Protein AF-A0ABC8KXN8-F1 (afdb_monomer)

InterPro domains:
  IPR015915 Kelch-type beta-propeller [SSF117281] (1-160)
  IPR050354 Arabidopsis F-box/kelch-repeat [PTHR24414] (1-164)
  IPR057499 FKB95-like, N-terminal Kelch domain [PF25210] (1-164)

Sequence (176 aa):
MEVFDTKTKTWAFLPSPGQEIGDSFEHYENVAVEGSIYVQSERKRKTYKLHKGKWRAADLALTMGCATMLPPLCRVIENVVYRYDSGDVTWYDFIDRLWRKVQGLEGKLPHSRNTDNYRLEDYGGKMVFLWEEHGHTKNVQNKTLVWCAEISLERRQRLEICGTSYCLLTSYCLFF

Nearest PDB structures (foldseek):
  3ott-assembly2_A  TM=4.096E-01  e=3.762E-01  Bacteroides thetaiotaomicron
  3jun-assembly1_A  TM=3.686E-01  e=1.713E+00  Burkholderia lata
  3ff0-assembly1_B  TM=3.479E-01  e=1.543E+00  Pseudomonas aeruginosa
  3dzl-assembly1_B  TM=3.740E-01  e=4.165E+00  Burkholderia lata

Structure (mmCIF, N/CA/C/O backbone):
data_AF-A0ABC8KXN8-F1
#
_entry.id   AF-A0ABC8KXN8-F1
#
loop_
_atom_site.group_PDB
_atom_site.id
_atom_site.type_symbol
_atom_site.label_atom_id
_atom_site.label_alt_id
_atom_site.label_comp_id
_atom_site.label_asym_id
_atom_site.label_entity_id
_atom_site.label_seq_id
_atom_site.pdbx_PDB_ins_code
_atom_site.Cartn_x
_atom_site.Cartn_y
_atom_site.Cartn_z
_atom_site.occupancy
_atom_site.B_iso_or_equiv
_atom_site.auth_seq_id
_atom_site.auth_comp_id
_atom_site.auth_asym_id
_atom_site.auth_atom_id
_atom_site.pdbx_PDB_model_num
ATOM 1 N N . MET A 1 1 ? 12.243 -16.103 -12.827 1.00 74.06 1 MET A N 1
ATOM 2 C CA . MET A 1 1 ? 10.871 -15.776 -12.397 1.00 74.06 1 MET A CA 1
ATOM 3 C C . MET A 1 1 ? 9.944 -16.634 -13.220 1.00 74.06 1 MET A C 1
ATOM 5 O O . MET A 1 1 ? 10.137 -16.719 -14.427 1.00 74.06 1 MET A O 1
ATOM 9 N N . GLU A 1 2 ? 8.989 -17.282 -12.578 1.00 82.06 2 GLU A N 1
ATOM 10 C CA . GLU A 1 2 ? 8.036 -18.164 -13.241 1.00 82.06 2 GLU A CA 1
ATOM 11 C C . GLU A 1 2 ? 6.644 -17.559 -13.086 1.00 82.06 2 GLU A C 1
ATOM 13 O O . GLU A 1 2 ? 6.332 -16.966 -12.052 1.00 82.06 2 GLU A O 1
ATOM 18 N N . VAL A 1 3 ? 5.831 -17.653 -14.132 1.00 82.56 3 VAL A N 1
ATOM 19 C CA . VAL A 1 3 ? 4.438 -17.207 -14.113 1.00 82.56 3 VAL A CA 1
ATOM 20 C C . VAL A 1 3 ? 3.558 -18.384 -14.466 1.00 82.56 3 VAL A C 1
ATOM 22 O O . VAL A 1 3 ? 3.779 -19.051 -15.476 1.00 82.56 3 VAL A O 1
ATOM 25 N N . PHE A 1 4 ? 2.559 -18.618 -13.625 1.00 86.25 4 PHE A N 1
ATOM 26 C CA . PHE A 1 4 ? 1.530 -19.611 -13.862 1.00 86.25 4 PHE A CA 1
ATOM 27 C C . PHE A 1 4 ? 0.325 -18.949 -14.531 1.00 86.25 4 PHE A C 1
ATOM 29 O O . PHE A 1 4 ? -0.305 -18.062 -13.952 1.00 86.25 4 PHE A O 1
ATOM 36 N N . ASP A 1 5 ? 0.004 -19.369 -15.752 1.00 87.00 5 ASP A N 1
ATOM 37 C CA . ASP A 1 5 ? -1.221 -18.954 -16.433 1.00 87.00 5 ASP A CA 1
ATOM 38 C 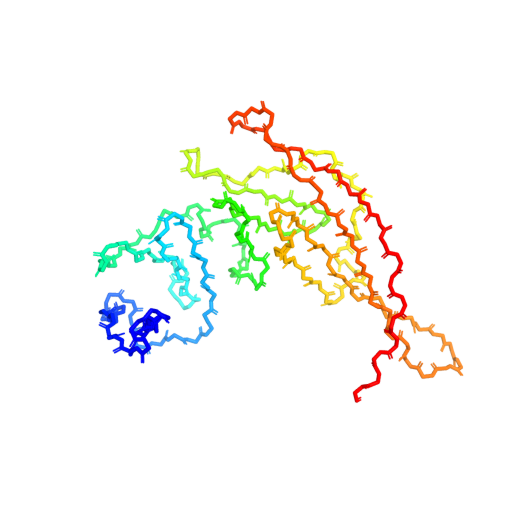C . ASP A 1 5 ? -2.379 -19.847 -15.968 1.00 87.00 5 ASP A C 1
ATOM 40 O O . ASP A 1 5 ? -2.383 -21.060 -16.186 1.00 87.00 5 ASP A O 1
ATOM 44 N N . THR A 1 6 ? -3.377 -19.252 -15.313 1.00 90.94 6 THR A N 1
ATOM 45 C CA . THR A 1 6 ? -4.522 -19.984 -14.756 1.00 90.94 6 THR A CA 1
ATOM 46 C C . THR A 1 6 ? -5.502 -20.486 -15.817 1.00 90.94 6 THR A C 1
ATOM 48 O O . THR A 1 6 ? -6.233 -21.443 -15.553 1.00 90.94 6 THR A O 1
ATOM 51 N N . LYS A 1 7 ? -5.522 -19.885 -17.015 1.00 92.62 7 LYS A N 1
ATOM 52 C CA . LYS A 1 7 ? -6.378 -20.302 -18.135 1.00 92.62 7 LYS A CA 1
ATOM 53 C C . LYS A 1 7 ? -5.787 -21.513 -18.839 1.00 92.62 7 LYS A C 1
ATOM 55 O O . LYS A 1 7 ? -6.502 -22.482 -19.082 1.00 92.62 7 LYS A O 1
ATOM 60 N N . THR A 1 8 ? -4.497 -21.463 -19.163 1.00 94.25 8 THR A N 1
ATOM 61 C CA . THR A 1 8 ? -3.813 -22.553 -19.877 1.00 94.25 8 THR A CA 1
ATOM 62 C C . THR A 1 8 ? -3.258 -23.621 -18.937 1.00 94.25 8 THR A C 1
ATOM 64 O O . THR A 1 8 ? -2.943 -24.716 -19.393 1.00 94.25 8 THR A O 1
ATOM 67 N N . LYS A 1 9 ? -3.172 -23.334 -17.629 1.00 94.00 9 LYS A N 1
ATOM 68 C CA . LYS A 1 9 ? -2.561 -24.188 -16.594 1.00 94.00 9 LYS A CA 1
ATOM 69 C C . LYS A 1 9 ? -1.103 -24.537 -16.903 1.00 94.00 9 LYS A C 1
ATOM 71 O O . LYS A 1 9 ? -0.653 -25.651 -16.637 1.00 94.00 9 LYS A O 1
ATOM 76 N N . THR A 1 10 ? -0.362 -23.588 -17.470 1.00 93.00 10 THR A N 1
ATOM 77 C CA . THR A 1 10 ? 1.044 -23.767 -17.852 1.00 93.00 10 THR A CA 1
ATOM 78 C C . THR A 1 10 ? 1.950 -22.777 -17.141 1.00 93.00 10 THR A C 1
ATOM 80 O O . THR A 1 10 ? 1.552 -21.650 -16.846 1.00 93.00 10 THR A O 1
ATOM 83 N N . TRP A 1 11 ? 3.197 -23.187 -16.933 1.00 92.19 11 TRP A N 1
ATOM 84 C CA . TRP A 1 11 ? 4.263 -22.317 -16.456 1.00 92.19 11 TRP A CA 1
ATOM 85 C C . TRP A 1 11 ? 5.008 -21.687 -17.631 1.00 92.19 11 TRP A C 1
ATOM 87 O O . TRP A 1 11 ? 5.340 -22.366 -18.601 1.00 92.19 11 TRP A O 1
ATOM 97 N N . ALA A 1 12 ? 5.285 -20.392 -17.529 1.00 86.56 12 ALA A N 1
ATOM 98 C CA . ALA A 1 12 ? 6.142 -19.663 -18.450 1.00 86.56 12 ALA A CA 1
ATOM 99 C C . ALA A 1 12 ? 7.309 -19.028 -17.691 1.00 86.56 12 ALA A C 1
ATOM 101 O O . ALA A 1 12 ? 7.148 -18.493 -16.591 1.00 86.56 12 ALA A O 1
ATOM 102 N N . PHE A 1 13 ? 8.486 -19.052 -18.309 1.00 81.94 13 PHE A N 1
ATOM 103 C CA . PHE A 1 13 ? 9.672 -18.403 -17.770 1.00 81.94 13 PHE A CA 1
ATOM 104 C C . PHE A 1 13 ? 9.689 -16.939 -18.199 1.00 81.94 13 PHE A C 1
ATOM 106 O O . PHE A 1 13 ? 9.706 -16.627 -19.390 1.00 81.94 13 PHE A O 1
ATOM 113 N N . LEU A 1 14 ? 9.702 -16.034 -17.224 1.00 74.44 14 LEU A N 1
ATOM 114 C CA . LEU A 1 14 ? 9.988 -14.627 -17.466 1.00 74.44 14 LEU A CA 1
ATOM 115 C C . LEU A 1 14 ? 11.487 -14.366 -17.317 1.00 74.44 14 LEU A C 1
ATOM 117 O O . LEU A 1 14 ? 12.134 -15.016 -16.482 1.00 74.44 14 LEU A O 1
ATOM 121 N N . PRO A 1 15 ? 12.034 -13.400 -18.086 1.00 72.31 15 PRO A N 1
ATOM 122 C CA . PRO A 1 15 ? 13.437 -13.037 -17.989 1.00 72.31 15 PRO A CA 1
ATOM 123 C C . PRO A 1 15 ? 13.775 -12.761 -16.532 1.00 72.31 15 PRO A C 1
ATOM 125 O O . PRO A 1 15 ? 13.087 -11.997 -15.842 1.00 72.31 15 PRO A O 1
ATOM 128 N N . SER A 1 16 ? 14.807 -13.447 -16.047 1.00 67.69 16 SER A N 1
ATOM 129 C CA . SER A 1 16 ? 15.296 -13.191 -14.709 1.00 67.69 16 SER A CA 1
ATOM 130 C C . SER A 1 16 ? 15.815 -11.749 -14.646 1.00 67.69 16 SER A C 1
ATOM 132 O O . SER A 1 16 ? 16.268 -11.203 -15.653 1.00 67.69 16 SER A O 1
ATOM 134 N N . PRO A 1 17 ? 15.770 -11.131 -13.463 1.00 63.28 17 PRO A N 1
ATOM 135 C CA . PRO A 1 17 ? 16.484 -9.892 -13.169 1.00 63.28 17 PRO A CA 1
ATOM 136 C C . PRO A 1 17 ? 17.947 -9.810 -13.666 1.00 63.28 17 PRO A C 1
ATOM 138 O O . PRO A 1 17 ? 18.479 -8.712 -13.812 1.00 63.28 17 PRO A O 1
ATOM 141 N N . GLY A 1 18 ? 18.605 -10.954 -13.905 1.00 63.91 18 GLY A N 1
ATOM 142 C CA . GLY A 1 18 ? 19.949 -11.059 -14.478 1.00 63.91 18 GLY A CA 1
ATOM 143 C C . GLY A 1 18 ? 21.068 -10.359 -13.684 1.00 63.91 18 GLY A C 1
ATOM 144 O O . GLY A 1 18 ? 20.908 -9.962 -12.527 1.00 63.91 18 GLY A O 1
ATOM 145 N N . GLN A 1 19 ? 22.217 -10.167 -14.349 1.00 56.22 19 GLN A N 1
ATOM 146 C CA . GLN A 1 19 ? 23.401 -9.444 -13.844 1.00 56.22 19 GLN A CA 1
ATOM 147 C C . GLN A 1 19 ? 23.113 -7.982 -13.439 1.00 56.22 19 GLN A C 1
ATOM 149 O O . GLN A 1 19 ? 23.823 -7.429 -12.596 1.00 56.22 19 GLN A O 1
ATOM 154 N N . GLU A 1 20 ? 22.064 -7.349 -13.985 1.00 54.88 20 GLU A N 1
ATOM 155 C CA . GLU A 1 20 ? 21.668 -5.973 -13.635 1.00 54.88 20 GLU A CA 1
ATOM 156 C C . GLU A 1 20 ? 21.335 -5.834 -12.137 1.00 54.88 20 GLU A C 1
ATOM 158 O O . GLU A 1 20 ? 21.572 -4.793 -11.505 1.00 54.88 20 GLU A O 1
ATOM 163 N N . ILE A 1 21 ? 20.833 -6.916 -11.536 1.00 56.31 21 ILE A N 1
ATOM 164 C CA . ILE A 1 21 ? 20.304 -6.955 -10.169 1.00 56.31 21 ILE A CA 1
ATOM 165 C C . ILE A 1 21 ? 21.199 -7.799 -9.243 1.00 56.31 21 ILE A C 1
ATOM 167 O O . ILE A 1 21 ? 21.323 -7.454 -8.070 1.00 56.31 21 ILE A O 1
ATOM 171 N N . GLY A 1 22 ? 22.056 -8.655 -9.807 1.00 53.34 22 GLY A N 1
ATOM 172 C CA . GLY A 1 22 ? 23.079 -9.413 -9.079 1.00 53.34 22 GLY A CA 1
ATOM 173 C C . GLY A 1 22 ? 22.510 -10.694 -8.468 1.00 53.34 22 GLY A C 1
ATOM 174 O O . GLY A 1 22 ? 21.325 -10.758 -8.163 1.00 53.34 22 GLY A O 1
ATOM 175 N N . ASP A 1 23 ? 23.361 -11.705 -8.304 1.00 52.12 23 ASP A N 1
ATOM 176 C CA . ASP A 1 23 ? 22.950 -13.091 -8.018 1.00 52.12 23 ASP A CA 1
ATOM 177 C C . ASP A 1 23 ? 22.354 -13.332 -6.619 1.00 52.12 23 ASP A C 1
ATOM 179 O O . ASP A 1 23 ? 21.849 -14.418 -6.347 1.00 52.12 23 ASP A O 1
ATOM 183 N N . SER A 1 24 ? 22.372 -12.343 -5.723 1.00 52.22 24 SER A N 1
ATOM 184 C CA . SER A 1 24 ? 21.861 -12.491 -4.357 1.00 52.22 24 SER A CA 1
ATOM 185 C C . SER A 1 24 ? 20.526 -11.767 -4.186 1.00 52.22 24 SER A C 1
ATOM 187 O O . SER A 1 24 ? 20.481 -10.546 -3.995 1.00 52.22 24 SER A O 1
ATOM 189 N N . PHE A 1 25 ? 19.444 -12.533 -4.215 1.00 54.66 25 PHE A N 1
ATOM 190 C CA . PHE A 1 25 ? 18.136 -12.092 -3.757 1.00 54.66 25 PHE A CA 1
ATOM 191 C C . PHE A 1 25 ? 17.823 -12.710 -2.402 1.00 54.66 25 PHE A C 1
ATOM 193 O O . PHE A 1 25 ? 17.040 -13.651 -2.277 1.00 54.66 25 PHE A O 1
ATOM 200 N N . GLU A 1 26 ? 18.488 -12.196 -1.385 1.00 51.16 26 GLU A N 1
ATOM 201 C CA . GLU A 1 26 ? 18.136 -12.481 -0.006 1.00 51.16 26 GLU A CA 1
ATOM 202 C C . GLU A 1 26 ? 17.033 -11.467 0.342 1.00 51.16 26 GLU A C 1
ATOM 204 O O . GLU A 1 26 ? 17.262 -10.265 0.240 1.00 51.16 26 GLU A O 1
ATOM 209 N N . HIS A 1 27 ? 15.825 -11.970 0.631 1.00 52.91 27 HIS A N 1
ATOM 210 C CA . HIS A 1 27 ? 14.601 -11.232 1.000 1.00 52.91 27 HIS A CA 1
ATOM 211 C C . HIS A 1 27 ? 13.865 -10.518 -0.157 1.00 52.91 27 HIS A C 1
ATOM 213 O O . HIS A 1 27 ? 14.247 -9.445 -0.621 1.00 52.91 27 HIS A O 1
ATOM 219 N N . TYR A 1 28 ? 12.764 -11.124 -0.627 1.00 59.91 28 TYR A N 1
ATOM 220 C CA . TYR A 1 28 ? 11.889 -10.538 -1.644 1.00 59.91 28 TYR A CA 1
ATOM 221 C C . TYR A 1 28 ? 10.593 -10.024 -1.043 1.00 59.91 28 TYR A C 1
ATOM 223 O O . TYR A 1 28 ? 9.802 -10.792 -0.498 1.00 59.91 28 TYR A O 1
ATOM 231 N N . GLU A 1 29 ? 10.316 -8.761 -1.326 1.00 64.62 29 GLU A N 1
ATOM 232 C CA . GLU A 1 29 ? 8.960 -8.246 -1.362 1.00 64.62 29 GLU A CA 1
ATOM 233 C C . GLU A 1 29 ? 8.658 -7.726 -2.749 1.00 64.62 29 GLU A C 1
ATOM 235 O O . GLU A 1 29 ? 9.479 -7.057 -3.392 1.00 64.62 29 GLU A O 1
ATOM 240 N N . ASN A 1 30 ? 7.467 -8.070 -3.219 1.00 73.19 30 ASN A N 1
ATOM 241 C CA . ASN A 1 30 ? 6.972 -7.633 -4.496 1.00 73.19 30 ASN A CA 1
ATOM 242 C C . ASN A 1 30 ? 5.585 -7.017 -4.365 1.00 73.19 30 ASN A C 1
ATOM 244 O O . ASN A 1 30 ? 4.749 -7.446 -3.577 1.00 73.19 30 ASN A O 1
ATOM 248 N N . VAL A 1 31 ? 5.336 -6.008 -5.190 1.00 79.19 31 VAL A N 1
ATOM 249 C CA . VAL A 1 31 ? 3.999 -5.441 -5.359 1.00 79.19 31 VAL A CA 1
ATOM 250 C C . VAL A 1 31 ? 3.661 -5.408 -6.838 1.00 79.19 31 VAL A C 1
ATOM 252 O O . VAL A 1 31 ? 4.493 -5.041 -7.672 1.00 79.19 31 VAL A O 1
ATOM 255 N N . ALA A 1 32 ? 2.445 -5.827 -7.173 1.00 83.81 32 ALA A N 1
ATOM 256 C CA . ALA A 1 32 ? 1.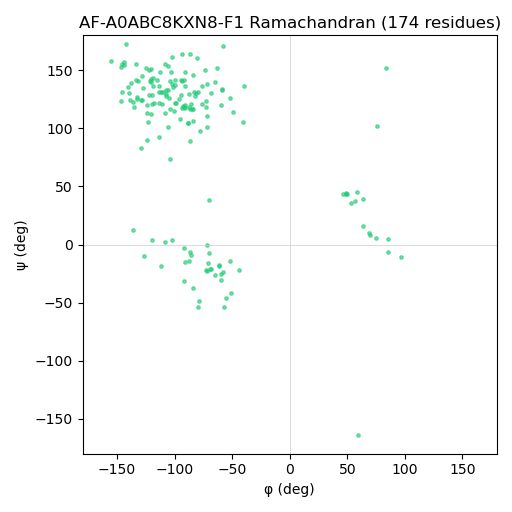930 -5.794 -8.532 1.00 83.81 32 ALA A CA 1
ATOM 257 C C . ALA A 1 32 ? 0.947 -4.630 -8.663 1.00 83.81 32 ALA A C 1
ATOM 259 O O . ALA A 1 32 ? -0.084 -4.620 -8.004 1.00 83.81 32 ALA A O 1
ATOM 260 N N . VAL A 1 33 ? 1.268 -3.649 -9.504 1.00 84.81 33 VAL A N 1
ATOM 261 C CA . VAL A 1 33 ? 0.456 -2.444 -9.723 1.00 84.81 33 VAL A CA 1
ATOM 262 C C . VAL A 1 33 ? 0.318 -2.217 -11.220 1.00 84.81 33 VAL A C 1
ATOM 264 O O . VAL A 1 33 ? 1.329 -2.157 -11.925 1.00 84.81 33 VAL A O 1
ATOM 267 N N . GLU A 1 34 ? -0.919 -2.118 -11.715 1.00 86.62 34 GLU A N 1
ATOM 268 C CA . GLU A 1 34 ? -1.222 -1.878 -13.135 1.00 86.62 34 GLU A CA 1
ATOM 269 C C . GLU A 1 34 ? -0.444 -2.817 -14.087 1.00 86.62 34 GLU A C 1
ATOM 271 O O . GLU A 1 34 ? 0.172 -2.399 -15.073 1.00 86.62 34 GLU A O 1
ATOM 276 N N . GLY A 1 35 ? -0.381 -4.110 -13.746 1.00 84.44 35 GLY A N 1
ATOM 277 C CA . GLY A 1 35 ? 0.331 -5.125 -14.536 1.00 84.44 35 GLY A CA 1
ATOM 278 C C . GLY A 1 35 ? 1.860 -4.987 -14.545 1.00 84.44 35 GLY A C 1
ATOM 279 O O . GLY A 1 35 ? 2.541 -5.656 -15.323 1.00 84.44 35 GLY A O 1
ATOM 280 N N . SER A 1 36 ? 2.417 -4.118 -13.702 1.00 86.75 36 SER A N 1
ATOM 281 C CA . SER A 1 36 ? 3.853 -4.019 -13.452 1.00 86.75 36 SER A CA 1
ATOM 282 C C . SER A 1 36 ? 4.193 -4.642 -12.109 1.00 86.75 36 SER A C 1
ATOM 284 O O . SER A 1 36 ? 3.471 -4.438 -11.140 1.00 86.75 36 SER A O 1
ATOM 286 N N . ILE A 1 37 ? 5.315 -5.349 -12.036 1.00 83.31 37 ILE A N 1
ATOM 287 C CA . ILE A 1 37 ? 5.791 -5.956 -10.791 1.00 83.31 37 ILE A CA 1
ATOM 288 C C . ILE A 1 37 ? 6.988 -5.15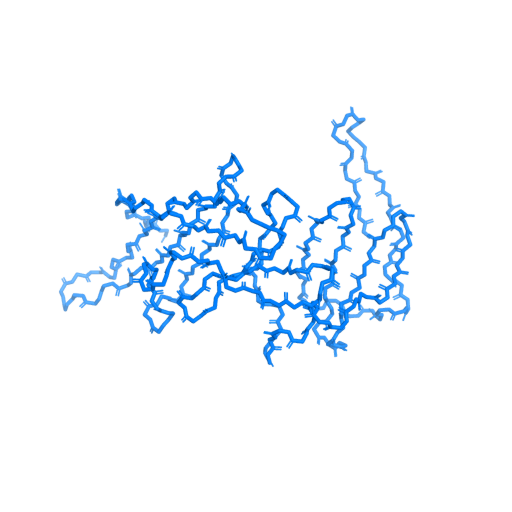6 -10.309 1.00 83.31 37 ILE A C 1
ATOM 290 O O . ILE A 1 37 ? 7.929 -4.921 -11.065 1.00 83.31 37 ILE A O 1
ATOM 294 N N . TYR A 1 38 ? 6.943 -4.723 -9.061 1.00 81.00 38 TYR A N 1
ATOM 295 C CA . TYR A 1 38 ? 8.028 -4.015 -8.404 1.00 81.00 38 TYR A CA 1
ATOM 296 C C . TYR A 1 38 ? 8.696 -4.970 -7.432 1.00 81.00 38 TYR A C 1
ATOM 298 O O . TYR A 1 38 ? 8.001 -5.656 -6.693 1.00 81.00 38 TYR A O 1
ATOM 306 N N . VAL A 1 39 ? 10.023 -5.026 -7.456 1.00 78.06 39 VAL A N 1
ATOM 307 C CA . VAL A 1 39 ? 10.834 -5.910 -6.617 1.00 78.06 39 VAL A CA 1
ATOM 308 C C . VAL A 1 39 ? 11.960 -5.096 -6.011 1.00 78.06 39 VAL A C 1
ATOM 310 O O . VAL A 1 39 ? 12.699 -4.434 -6.743 1.00 78.06 39 VAL A O 1
ATOM 313 N N . GLN A 1 40 ? 12.112 -5.138 -4.693 1.00 75.00 40 GLN A N 1
ATOM 314 C CA . GLN A 1 40 ? 13.234 -4.488 -4.026 1.00 75.00 40 GLN A CA 1
ATOM 315 C C . GLN A 1 40 ? 14.392 -5.462 -3.819 1.00 75.00 40 GLN A C 1
ATOM 317 O O . GLN A 1 40 ? 14.199 -6.627 -3.495 1.00 75.00 40 GLN A O 1
ATOM 322 N N . SER A 1 41 ? 15.609 -4.960 -4.016 1.00 71.62 41 SER A N 1
ATOM 323 C CA . SER A 1 41 ? 16.834 -5.610 -3.569 1.00 71.62 41 SER A CA 1
ATOM 324 C C . SER A 1 41 ? 17.296 -4.938 -2.284 1.00 71.62 41 SER A C 1
ATOM 326 O O . SER A 1 41 ? 17.693 -3.768 -2.307 1.00 71.62 41 SER A O 1
ATOM 328 N N . GLU A 1 42 ? 17.277 -5.691 -1.187 1.00 67.75 42 GLU A N 1
ATOM 329 C CA . GLU A 1 42 ? 17.799 -5.263 0.110 1.00 67.75 42 GLU A CA 1
ATOM 330 C C . GLU A 1 42 ? 19.275 -4.857 0.001 1.00 67.75 42 GLU A C 1
ATOM 332 O O . GLU A 1 42 ? 19.650 -3.720 0.302 1.00 67.75 42 GLU A O 1
ATOM 337 N N . ARG A 1 43 ? 20.104 -5.754 -0.548 1.00 68.38 43 ARG A N 1
ATOM 338 C CA . ARG A 1 43 ? 21.548 -5.547 -0.725 1.00 68.38 43 ARG A CA 1
ATOM 339 C C . ARG A 1 43 ? 21.871 -4.282 -1.519 1.00 68.38 43 ARG A C 1
ATOM 341 O O . ARG A 1 43 ? 22.777 -3.536 -1.154 1.00 68.38 43 ARG A O 1
ATOM 348 N N . LYS A 1 44 ? 21.172 -4.048 -2.635 1.00 70.19 44 LYS A N 1
ATOM 349 C CA . LYS A 1 44 ? 21.433 -2.885 -3.499 1.00 70.19 44 LYS A CA 1
ATOM 350 C C . LYS A 1 44 ? 20.693 -1.627 -3.047 1.00 70.19 44 LYS A C 1
ATOM 352 O O . LYS A 1 44 ? 20.964 -0.569 -3.615 1.00 70.19 44 LYS A O 1
ATOM 357 N N . ARG A 1 45 ? 19.770 -1.732 -2.079 1.00 71.62 45 ARG A N 1
ATOM 358 C CA . ARG A 1 45 ? 18.839 -0.667 -1.665 1.00 71.62 45 ARG A CA 1
ATOM 359 C C . ARG A 1 45 ? 18.178 0.008 -2.867 1.00 71.62 45 ARG A C 1
ATOM 361 O O . ARG A 1 45 ? 18.120 1.232 -2.971 1.00 71.62 45 ARG A O 1
ATOM 368 N N . LYS A 1 46 ? 17.747 -0.808 -3.829 1.00 73.25 46 LYS A N 1
ATOM 369 C CA . LYS A 1 46 ? 17.151 -0.366 -5.094 1.00 73.25 46 LYS A CA 1
ATOM 370 C C . LYS A 1 46 ? 15.902 -1.168 -5.381 1.00 73.25 46 LYS A C 1
ATOM 372 O O . LYS A 1 46 ? 15.874 -2.377 -5.168 1.00 73.25 46 LYS A O 1
ATOM 377 N N . THR A 1 47 ? 14.903 -0.487 -5.920 1.00 77.25 47 THR A N 1
ATOM 378 C CA . THR A 1 47 ? 13.690 -1.119 -6.430 1.00 77.25 47 THR A CA 1
ATOM 379 C C . THR A 1 47 ? 13.788 -1.246 -7.941 1.00 77.25 47 THR A C 1
ATOM 381 O O . THR A 1 47 ? 14.282 -0.350 -8.627 1.00 77.25 47 THR A O 1
ATOM 384 N N . TYR A 1 48 ? 13.302 -2.359 -8.464 1.00 80.06 48 TYR A N 1
ATOM 385 C CA . TYR A 1 48 ? 13.276 -2.690 -9.875 1.00 80.06 48 TYR A CA 1
ATOM 386 C C . TYR A 1 48 ? 11.839 -2.910 -10.317 1.00 80.06 48 TYR A C 1
ATOM 388 O O . TYR A 1 48 ? 11.030 -3.454 -9.575 1.00 80.06 48 TYR A O 1
ATOM 396 N N . LYS A 1 49 ? 11.518 -2.472 -11.529 1.00 83.69 49 LYS A N 1
ATOM 397 C CA . LYS A 1 49 ? 10.201 -2.611 -12.142 1.00 83.69 49 LYS A CA 1
ATOM 398 C C . LYS A 1 49 ? 10.305 -3.549 -13.334 1.00 83.69 49 LYS A C 1
ATOM 400 O O . LYS A 1 49 ? 11.009 -3.243 -14.295 1.00 83.69 49 LYS A O 1
ATOM 405 N N . LEU A 1 50 ? 9.538 -4.628 -13.301 1.00 85.69 50 LEU A N 1
ATOM 406 C CA . LEU A 1 50 ? 9.237 -5.467 -14.446 1.00 85.69 50 LEU A CA 1
ATOM 407 C C . LEU A 1 50 ? 7.962 -4.951 -15.114 1.00 85.69 50 LEU A C 1
ATOM 409 O O . LEU A 1 50 ? 6.889 -4.928 -14.512 1.00 85.69 50 LEU A O 1
ATOM 413 N N . HIS A 1 51 ? 8.074 -4.523 -16.367 1.00 86.94 51 HIS A N 1
ATOM 414 C CA . HIS A 1 51 ? 6.935 -4.070 -17.159 1.00 86.94 51 HIS A CA 1
ATOM 415 C C . HIS A 1 51 ? 7.062 -4.592 -18.586 1.00 86.94 51 HIS A C 1
ATOM 417 O O . HIS A 1 51 ? 8.075 -4.347 -19.240 1.00 86.94 51 HIS A O 1
ATOM 423 N N . LYS A 1 52 ? 6.037 -5.308 -19.069 1.00 86.06 52 LYS A N 1
ATOM 424 C CA . LYS A 1 52 ? 6.021 -5.914 -20.416 1.00 86.06 52 LYS A CA 1
ATOM 425 C C . LYS A 1 52 ? 7.293 -6.732 -20.711 1.00 86.06 52 LYS A C 1
ATOM 427 O O . LYS A 1 52 ? 7.899 -6.593 -21.769 1.00 86.06 52 LYS A O 1
ATOM 432 N N . GLY A 1 53 ? 7.730 -7.532 -19.735 1.00 82.38 53 GLY A N 1
ATOM 433 C CA . GLY A 1 53 ? 8.901 -8.409 -19.857 1.00 82.38 53 GLY A CA 1
ATOM 434 C C . GLY A 1 53 ? 10.265 -7.714 -19.786 1.00 82.38 53 GLY A C 1
ATOM 435 O O . GLY A 1 53 ? 11.276 -8.378 -19.977 1.00 82.38 53 GLY A O 1
ATOM 436 N N . LYS A 1 54 ? 10.327 -6.404 -19.514 1.00 84.69 54 LYS A N 1
ATOM 437 C CA . LYS A 1 54 ? 11.591 -5.664 -19.382 1.00 84.69 54 LYS A CA 1
ATOM 438 C C . LYS A 1 54 ? 11.801 -5.179 -17.953 1.00 84.69 54 LYS A C 1
ATOM 440 O O . LYS A 1 54 ? 10.898 -4.572 -17.371 1.00 84.69 54 LYS A O 1
ATOM 445 N N . TRP A 1 55 ? 12.996 -5.430 -17.423 1.00 84.44 55 TRP A N 1
ATOM 446 C CA . TRP A 1 55 ? 13.459 -4.901 -16.144 1.00 84.44 55 TRP A CA 1
ATOM 447 C C . TRP A 1 55 ? 14.030 -3.492 -16.320 1.00 84.44 55 TRP A C 1
ATOM 449 O O . TRP A 1 55 ? 14.588 -3.150 -17.359 1.00 84.44 55 TRP A O 1
ATOM 459 N N . ARG A 1 56 ? 13.835 -2.650 -15.307 1.00 84.44 56 ARG A N 1
ATOM 460 C CA . ARG A 1 56 ? 14.437 -1.317 -15.186 1.00 84.44 56 ARG A CA 1
ATOM 461 C C . ARG A 1 56 ? 14.495 -0.915 -13.721 1.00 84.44 56 ARG A C 1
ATOM 463 O O . ARG A 1 56 ? 13.703 -1.412 -12.921 1.00 84.44 56 ARG A O 1
ATOM 470 N N . ALA A 1 57 ? 15.373 0.017 -13.369 1.00 79.62 57 ALA A N 1
ATOM 471 C CA . ALA A 1 57 ? 15.296 0.668 -12.065 1.00 79.62 57 ALA A CA 1
ATOM 472 C C . ALA A 1 57 ? 13.929 1.362 -11.915 1.00 79.62 57 ALA A C 1
ATOM 474 O O . ALA A 1 57 ? 13.458 2.033 -12.838 1.00 79.62 57 ALA A O 1
ATOM 475 N N . ALA A 1 58 ? 13.271 1.154 -10.778 1.00 76.56 58 ALA A N 1
ATOM 476 C CA . ALA A 1 58 ? 12.066 1.881 -10.411 1.00 76.56 58 ALA A CA 1
ATOM 477 C C . ALA A 1 58 ? 12.437 3.255 -9.834 1.00 76.56 58 ALA A C 1
ATOM 479 O O . ALA A 1 58 ? 13.570 3.478 -9.399 1.00 76.56 58 ALA A O 1
ATOM 480 N N . ASP A 1 59 ? 11.475 4.177 -9.821 1.00 68.81 59 ASP A N 1
ATOM 481 C CA . ASP A 1 59 ? 11.685 5.504 -9.249 1.00 68.81 59 ASP A CA 1
ATOM 482 C C . ASP A 1 59 ? 12.077 5.412 -7.764 1.00 68.81 59 ASP A C 1
ATOM 484 O O . ASP A 1 59 ? 11.469 4.689 -6.970 1.00 68.81 59 ASP A O 1
ATOM 488 N N . LEU A 1 60 ? 13.108 6.173 -7.386 1.00 58.50 60 LEU A N 1
ATOM 489 C CA . LEU A 1 60 ? 13.762 6.098 -6.076 1.00 58.50 60 LEU A CA 1
ATOM 490 C C . LEU A 1 60 ? 12.802 6.375 -4.904 1.00 58.50 60 LEU A C 1
ATOM 492 O O . LEU A 1 60 ? 13.020 5.879 -3.806 1.00 58.50 60 LEU A O 1
ATOM 496 N N . ALA A 1 61 ? 11.712 7.114 -5.116 1.00 56.12 61 ALA A N 1
ATOM 497 C CA . ALA A 1 61 ? 10.774 7.470 -4.054 1.00 56.12 61 ALA A CA 1
ATOM 498 C C . ALA A 1 61 ? 9.898 6.303 -3.551 1.00 56.12 61 ALA A C 1
ATOM 500 O O . ALA A 1 61 ? 9.487 6.321 -2.393 1.00 56.12 61 ALA A O 1
ATOM 501 N N . LEU A 1 62 ? 9.696 5.250 -4.354 1.00 58.69 62 LEU A N 1
ATOM 502 C CA . LEU A 1 62 ? 9.176 3.968 -3.846 1.00 58.69 62 LEU A CA 1
ATOM 503 C C . LEU A 1 62 ? 10.162 3.309 -2.867 1.00 58.69 62 LEU A C 1
ATOM 505 O O . LEU A 1 62 ? 9.761 2.555 -1.992 1.00 58.69 62 LEU A O 1
ATOM 509 N N . THR A 1 63 ? 11.454 3.619 -3.013 1.00 53.50 63 THR A N 1
ATOM 510 C CA . THR A 1 63 ? 12.567 3.040 -2.245 1.00 53.50 63 THR A CA 1
ATOM 511 C C . THR A 1 63 ? 12.906 3.864 -0.992 1.00 53.50 63 THR A C 1
ATOM 513 O O . THR A 1 63 ? 13.333 3.305 0.006 1.00 53.50 63 THR A O 1
ATOM 516 N N . MET A 1 64 ? 12.715 5.189 -1.035 1.00 47.75 64 MET A N 1
ATOM 517 C CA . MET A 1 64 ? 13.204 6.160 -0.035 1.00 47.75 64 MET A CA 1
ATOM 518 C C . MET A 1 64 ? 12.224 6.474 1.102 1.00 47.75 64 MET A C 1
ATOM 520 O O . MET A 1 64 ? 12.556 7.238 2.003 1.00 47.75 64 MET A O 1
ATOM 524 N N . GLY A 1 65 ? 11.014 5.916 1.082 1.00 46.19 65 GLY A N 1
ATOM 525 C CA . GLY A 1 65 ? 10.034 6.151 2.143 1.00 46.19 65 GLY A CA 1
ATOM 526 C C . GLY A 1 65 ? 10.364 5.470 3.474 1.00 46.19 65 GLY A C 1
ATOM 527 O O . GLY A 1 65 ? 9.555 5.582 4.391 1.00 46.19 65 GLY A O 1
ATOM 528 N N . CYS A 1 66 ? 11.470 4.730 3.570 1.00 41.75 66 CYS A N 1
ATOM 529 C CA . CYS A 1 66 ? 11.810 3.917 4.725 1.00 41.75 66 CYS A CA 1
ATOM 530 C C . CYS A 1 66 ? 13.344 3.896 4.899 1.00 41.75 66 CYS A C 1
ATOM 532 O O . CYS A 1 66 ? 14.086 3.584 3.969 1.00 41.75 66 CYS A O 1
ATOM 534 N N . ALA A 1 67 ? 13.828 4.310 6.076 1.00 42.56 67 ALA A N 1
ATOM 535 C CA . ALA A 1 67 ? 15.236 4.166 6.471 1.00 42.56 67 ALA A CA 1
ATOM 536 C C . ALA A 1 67 ? 15.596 2.693 6.756 1.00 42.56 67 ALA A C 1
ATOM 538 O O . ALA A 1 67 ? 16.768 2.317 6.783 1.00 42.56 67 ALA A O 1
ATOM 539 N N . THR A 1 68 ? 14.574 1.862 6.929 1.00 41.25 68 THR A N 1
ATOM 540 C CA . THR A 1 68 ? 14.601 0.404 6.897 1.00 41.25 68 THR A CA 1
ATOM 541 C C . THR A 1 68 ? 14.045 -0.065 5.547 1.00 41.25 68 THR A C 1
ATOM 543 O O . THR A 1 68 ? 13.458 0.715 4.811 1.00 41.25 68 THR A O 1
ATOM 546 N N . MET A 1 69 ? 14.311 -1.295 5.128 1.00 45.44 69 MET A N 1
ATOM 547 C CA . MET A 1 69 ? 13.871 -1.823 3.824 1.00 45.44 69 MET A CA 1
ATOM 548 C C . MET A 1 69 ? 12.341 -1.754 3.669 1.00 45.44 69 MET A C 1
ATOM 550 O O . MET A 1 69 ? 11.669 -1.433 4.646 1.00 45.44 69 MET A O 1
ATOM 554 N N . LEU A 1 70 ? 11.772 -2.026 2.480 1.00 46.03 70 LEU A N 1
ATOM 555 C CA . LEU A 1 70 ? 10.353 -2.407 2.406 1.00 46.03 70 LEU A CA 1
ATOM 556 C C . LEU A 1 70 ? 10.178 -3.510 3.453 1.00 46.03 70 LEU A C 1
ATOM 558 O O . LEU A 1 70 ? 10.852 -4.531 3.328 1.00 46.03 70 LEU A O 1
ATOM 562 N N . PRO A 1 71 ? 9.413 -3.295 4.530 1.00 48.78 71 PRO A N 1
ATOM 563 C CA . PRO A 1 71 ? 8.996 -4.405 5.345 1.00 48.78 71 PRO A CA 1
ATOM 564 C C . PRO A 1 71 ? 7.709 -4.955 4.709 1.00 48.78 71 PRO A C 1
ATOM 566 O O . PRO A 1 71 ? 7.064 -4.202 3.963 1.00 48.78 71 PRO A O 1
ATOM 569 N N . PRO A 1 72 ? 7.282 -6.185 5.071 1.00 55.06 72 PRO A N 1
ATOM 570 C CA . PRO A 1 72 ? 6.260 -7.019 4.399 1.00 55.06 72 PRO A CA 1
ATOM 571 C C . PRO A 1 72 ? 4.820 -6.500 4.519 1.00 55.06 72 PRO A C 1
ATOM 573 O O . PRO A 1 72 ? 3.843 -7.236 4.663 1.00 55.06 72 PRO A O 1
ATOM 576 N N . LEU A 1 73 ? 4.677 -5.188 4.440 1.00 62.19 73 LEU A N 1
ATOM 577 C CA . LEU A 1 73 ? 3.627 -4.338 4.965 1.00 62.19 73 LEU A CA 1
ATOM 578 C C . LEU A 1 73 ? 3.013 -3.455 3.884 1.00 62.19 73 LEU A C 1
ATOM 580 O O . LEU A 1 73 ? 2.002 -2.803 4.140 1.00 62.19 73 LEU A O 1
ATOM 584 N N . CYS A 1 74 ? 3.607 -3.408 2.687 1.00 77.88 74 CYS A N 1
ATOM 585 C CA . CYS A 1 74 ? 2.948 -2.774 1.558 1.00 77.88 74 CYS A CA 1
ATOM 586 C C . CYS A 1 74 ? 1.845 -3.695 1.020 1.00 77.88 74 CYS A C 1
ATOM 588 O O . CYS A 1 74 ? 2.048 -4.902 0.865 1.00 77.88 74 CYS A O 1
ATOM 590 N N . ARG A 1 75 ? 0.676 -3.133 0.715 1.00 86.12 75 ARG A N 1
ATOM 591 C CA . ARG A 1 75 ? -0.432 -3.844 0.063 1.00 86.12 75 ARG A CA 1
ATOM 592 C C . ARG A 1 75 ? -0.974 -3.043 -1.093 1.00 86.12 75 ARG A C 1
ATOM 594 O O . ARG A 1 75 ? -1.071 -1.823 -1.012 1.00 86.12 75 ARG A O 1
ATOM 601 N N . VAL A 1 76 ? -1.311 -3.739 -2.172 1.00 87.81 76 VAL A N 1
ATOM 602 C CA . VAL A 1 76 ? -1.960 -3.125 -3.327 1.00 87.81 76 VAL A CA 1
ATOM 603 C C . VAL A 1 76 ? -3.447 -3.394 -3.234 1.00 87.81 76 VAL A C 1
ATOM 605 O O . VAL A 1 76 ? -3.848 -4.551 -3.209 1.00 87.81 76 VAL A O 1
ATOM 608 N N . ILE A 1 77 ? -4.242 -2.330 -3.201 1.00 90.12 77 ILE A N 1
ATOM 609 C CA . ILE A 1 77 ? -5.704 -2.391 -3.225 1.00 90.12 77 ILE A CA 1
ATOM 610 C C . ILE A 1 77 ? -6.145 -1.446 -4.336 1.00 90.12 77 ILE A C 1
ATOM 612 O O . ILE A 1 77 ? -5.705 -0.299 -4.375 1.00 90.12 77 ILE A O 1
ATOM 616 N N . 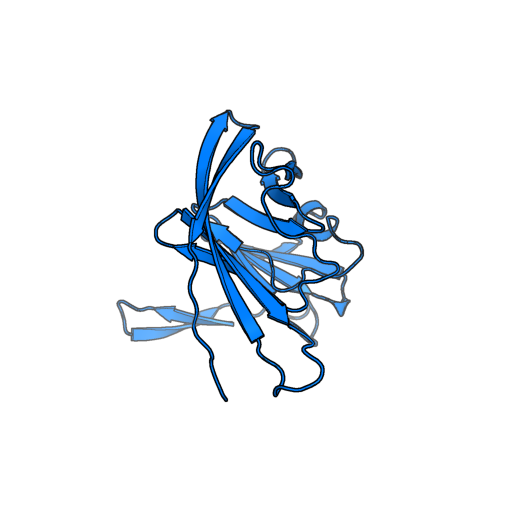GLU A 1 78 ? -6.918 -1.953 -5.297 1.00 89.56 78 GLU A N 1
ATOM 617 C CA . GLU A 1 78 ? -7.386 -1.186 -6.466 1.00 89.56 78 GLU A CA 1
ATOM 618 C C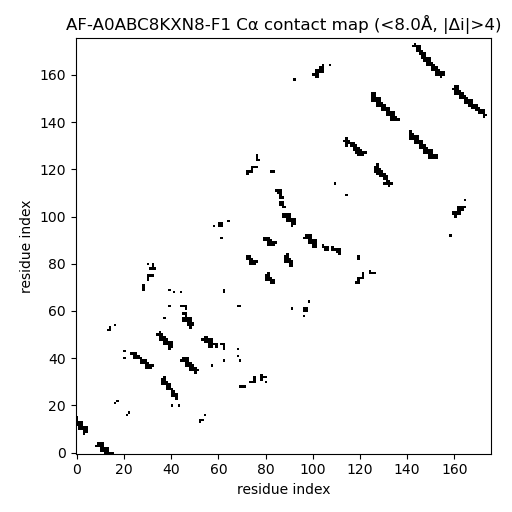 . GLU A 1 78 ? -6.271 -0.398 -7.197 1.00 89.56 78 GLU A C 1
ATOM 620 O O . GLU A 1 78 ? -6.438 0.755 -7.586 1.00 89.56 78 GLU A O 1
ATOM 625 N N . ASN A 1 79 ? -5.105 -1.027 -7.404 1.00 87.69 79 ASN A N 1
ATOM 626 C CA . ASN A 1 79 ? -3.901 -0.419 -8.006 1.00 87.69 79 ASN A CA 1
ATOM 627 C C . ASN A 1 79 ? -3.269 0.743 -7.213 1.00 87.69 79 ASN A C 1
ATOM 629 O O . ASN A 1 79 ? -2.410 1.453 -7.738 1.00 87.69 79 ASN A O 1
ATOM 633 N N . VAL A 1 80 ? -3.618 0.922 -5.941 1.00 89.44 80 VAL A N 1
ATOM 634 C CA . VAL A 1 80 ? -2.960 1.872 -5.040 1.00 89.44 80 VAL A CA 1
ATOM 635 C C . VAL A 1 80 ? -2.116 1.102 -4.030 1.00 89.44 80 VAL A C 1
ATOM 637 O O . VAL A 1 80 ? -2.573 0.121 -3.449 1.00 89.44 80 VAL A O 1
ATOM 640 N N . VAL A 1 81 ? -0.866 1.529 -3.829 1.00 88.69 81 VAL A N 1
ATOM 641 C CA . VAL A 1 81 ? 0.030 0.931 -2.827 1.00 88.69 81 VAL A CA 1
ATOM 642 C C . VAL A 1 81 ? -0.198 1.626 -1.494 1.00 88.69 81 VAL A C 1
ATOM 644 O O . VAL A 1 81 ? 0.057 2.824 -1.378 1.00 88.69 81 VAL A O 1
ATOM 647 N N . TYR A 1 82 ? -0.627 0.868 -0.496 1.00 88.75 82 TYR A N 1
ATOM 648 C CA . TYR A 1 82 ? -0.783 1.289 0.889 1.00 88.75 82 TYR A CA 1
ATOM 649 C C . TYR A 1 82 ? 0.330 0.710 1.752 1.00 88.75 82 TYR A C 1
ATOM 651 O O . TYR A 1 82 ? 0.855 -0.360 1.454 1.00 88.75 82 TYR A O 1
ATOM 659 N N . ARG A 1 83 ? 0.655 1.393 2.846 1.00 84.94 83 ARG A N 1
ATOM 660 C CA . ARG A 1 83 ? 1.494 0.880 3.933 1.00 84.94 83 ARG A CA 1
ATOM 661 C C . ARG A 1 83 ? 0.984 1.401 5.267 1.00 84.94 83 ARG A C 1
ATOM 663 O O . ARG A 1 83 ? 0.409 2.491 5.326 1.00 84.94 83 ARG A O 1
ATOM 670 N N . TYR A 1 84 ? 1.271 0.659 6.324 1.00 83.88 84 TYR A N 1
ATOM 671 C CA . TYR A 1 84 ? 1.076 1.108 7.693 1.00 83.88 84 TYR A CA 1
ATOM 672 C C . TYR A 1 84 ? 2.428 1.389 8.335 1.00 83.88 84 TYR A C 1
ATOM 674 O O . TYR A 1 84 ? 3.325 0.552 8.261 1.00 83.88 84 TYR A O 1
ATOM 682 N N . ASP A 1 85 ? 2.573 2.560 8.942 1.00 75.81 85 ASP A N 1
ATOM 683 C CA . ASP A 1 85 ? 3.748 2.912 9.731 1.00 75.81 85 ASP A CA 1
ATOM 684 C C . ASP A 1 85 ? 3.332 3.796 10.907 1.00 75.81 85 ASP A C 1
ATOM 686 O O . ASP A 1 85 ? 2.615 4.782 10.741 1.00 75.81 85 ASP A O 1
ATOM 690 N N . SER A 1 86 ? 3.798 3.441 12.106 1.00 75.31 86 SER A N 1
ATOM 691 C CA . SER A 1 86 ? 3.720 4.291 13.298 1.00 75.31 86 SER A CA 1
ATOM 692 C C . SER A 1 86 ? 2.315 4.826 13.631 1.00 75.31 86 SER A C 1
ATOM 694 O O . SER A 1 86 ? 2.177 5.938 14.137 1.00 75.31 86 SER A O 1
ATOM 696 N N . GLY A 1 87 ? 1.256 4.041 13.398 1.00 78.69 87 GLY A N 1
ATOM 697 C CA . GLY A 1 87 ? -0.127 4.467 13.666 1.00 78.69 87 GLY A CA 1
ATOM 698 C C . GLY A 1 87 ? -0.882 5.011 12.453 1.00 78.69 87 GLY A C 1
ATOM 699 O O . GLY A 1 87 ? -2.096 5.183 12.530 1.00 78.69 87 GLY A O 1
ATOM 700 N N . ASP A 1 88 ? -0.190 5.265 11.342 1.00 85.81 88 ASP A N 1
ATOM 701 C CA . ASP A 1 88 ? -0.757 5.902 10.161 1.00 85.81 88 ASP A CA 1
ATOM 702 C C . ASP A 1 88 ? -0.793 4.946 8.966 1.00 85.81 88 ASP A C 1
ATOM 704 O O . ASP A 1 88 ? 0.189 4.276 8.635 1.00 85.81 88 ASP A O 1
ATOM 708 N N . VAL A 1 89 ? -1.915 4.953 8.244 1.00 89.75 89 VAL A N 1
ATOM 709 C CA . VAL A 1 89 ? -1.973 4.385 6.895 1.00 89.75 89 VAL A CA 1
ATOM 710 C C . VAL A 1 89 ? -1.569 5.463 5.900 1.00 89.75 89 VAL A C 1
ATOM 712 O O . VAL A 1 89 ? -2.112 6.570 5.889 1.00 89.75 89 VAL A O 1
ATOM 715 N N . THR A 1 90 ? -0.635 5.128 5.018 1.00 90.44 90 THR A N 1
ATOM 716 C CA . THR A 1 90 ? -0.208 6.002 3.925 1.00 90.44 90 THR A CA 1
ATOM 717 C C . THR A 1 90 ? -0.344 5.295 2.586 1.00 90.44 90 THR A C 1
ATOM 719 O O . THR A 1 90 ? -0.265 4.072 2.517 1.00 90.44 90 THR A O 1
ATOM 722 N N . TRP A 1 91 ? -0.554 6.063 1.522 1.00 91.50 91 TRP A N 1
ATOM 723 C CA . TRP A 1 91 ? -0.638 5.576 0.151 1.00 91.50 91 TRP A CA 1
ATOM 724 C C . TRP A 1 91 ? 0.404 6.255 -0.735 1.00 91.50 91 TRP A C 1
ATOM 726 O O . TRP A 1 91 ? 0.806 7.393 -0.476 1.00 91.50 91 TRP A O 1
ATOM 736 N N . TYR A 1 92 ? 0.863 5.551 -1.768 1.00 86.69 92 TYR A N 1
ATOM 737 C CA . TYR A 1 92 ? 1.867 6.069 -2.688 1.00 86.69 92 TYR A CA 1
ATOM 738 C C . TYR A 1 92 ? 1.229 6.749 -3.902 1.00 86.69 92 TYR A C 1
ATOM 740 O O . TYR A 1 92 ? 0.532 6.117 -4.699 1.00 86.69 92 TYR A O 1
ATOM 748 N N . ASP A 1 93 ? 1.506 8.039 -4.066 1.00 88.31 93 ASP A N 1
ATOM 749 C CA . ASP A 1 93 ? 1.137 8.802 -5.251 1.00 88.31 93 ASP A CA 1
ATOM 750 C C . ASP A 1 93 ? 2.197 8.600 -6.335 1.00 88.31 93 ASP A C 1
ATOM 752 O O . ASP A 1 93 ? 3.298 9.140 -6.248 1.00 88.31 93 ASP A O 1
ATOM 756 N N . PHE A 1 94 ? 1.880 7.817 -7.367 1.00 81.88 94 PHE A N 1
ATOM 757 C CA . PHE A 1 94 ? 2.806 7.557 -8.471 1.00 81.88 94 PHE A CA 1
ATOM 758 C C . PHE A 1 94 ? 3.069 8.779 -9.362 1.00 81.88 94 PHE A C 1
ATOM 760 O O . PHE A 1 94 ? 4.090 8.801 -10.052 1.00 81.88 94 PHE A O 1
ATOM 767 N N . ILE A 1 95 ? 2.180 9.779 -9.366 1.00 87.00 95 ILE A N 1
ATOM 768 C CA . ILE A 1 95 ? 2.344 10.982 -10.191 1.00 87.00 95 ILE A CA 1
ATOM 769 C C . ILE A 1 95 ? 3.325 11.925 -9.504 1.00 87.00 95 ILE A C 1
ATOM 771 O O . ILE A 1 95 ? 4.337 12.304 -10.092 1.00 87.00 95 ILE A O 1
ATOM 775 N N . ASP A 1 96 ? 3.050 12.252 -8.243 1.00 87.19 96 ASP A N 1
ATOM 776 C CA . ASP A 1 96 ? 3.877 13.184 -7.470 1.00 87.19 96 ASP A CA 1
ATOM 777 C C . ASP A 1 96 ? 5.056 12.484 -6.774 1.00 87.19 96 ASP A C 1
ATOM 779 O O . ASP A 1 96 ? 5.934 13.136 -6.212 1.00 87.19 96 ASP A O 1
ATOM 783 N N . ARG A 1 97 ? 5.100 11.149 -6.849 1.00 82.00 97 ARG A N 1
ATOM 784 C CA . ARG A 1 97 ? 6.169 10.277 -6.349 1.00 82.00 97 ARG A CA 1
ATOM 785 C C . ARG A 1 97 ? 6.411 10.437 -4.853 1.00 82.00 97 ARG A C 1
ATOM 787 O O . ARG A 1 97 ? 7.555 10.515 -4.413 1.00 82.00 97 ARG A O 1
ATOM 794 N N . LEU A 1 98 ? 5.348 10.472 -4.059 1.00 84.88 98 LEU A N 1
ATOM 795 C CA . LEU A 1 98 ? 5.449 10.685 -2.617 1.00 84.88 98 LEU A CA 1
ATOM 796 C C . LEU A 1 98 ? 4.383 9.911 -1.843 1.00 84.88 98 LEU A C 1
ATOM 798 O O . LEU A 1 98 ? 3.321 9.579 -2.368 1.00 84.88 98 LEU A O 1
ATOM 802 N N . TRP A 1 99 ? 4.679 9.632 -0.575 1.00 87.19 99 TRP A N 1
ATOM 803 C CA . TRP A 1 99 ? 3.738 9.005 0.348 1.00 87.19 99 TRP A CA 1
ATOM 804 C C . TRP A 1 99 ? 2.803 10.054 0.948 1.00 87.19 99 TRP A C 1
ATOM 806 O O . TRP A 1 99 ? 3.255 11.085 1.446 1.00 87.19 99 TRP A O 1
ATOM 816 N N . ARG A 1 100 ? 1.500 9.781 0.920 1.00 91.00 100 ARG A N 1
ATOM 817 C CA . ARG A 1 100 ? 0.443 10.645 1.459 1.00 91.00 100 ARG A CA 1
ATOM 818 C C . ARG A 1 100 ? -0.306 9.907 2.558 1.00 91.00 100 ARG A C 1
ATOM 820 O O . ARG A 1 100 ? -0.523 8.705 2.450 1.00 91.00 100 ARG A O 1
ATOM 827 N N . LYS A 1 101 ? -0.719 10.609 3.613 1.00 93.06 101 LYS A N 1
ATOM 828 C CA . LYS A 1 101 ? -1.566 10.015 4.657 1.00 93.06 101 LYS A CA 1
ATOM 829 C C . LYS A 1 101 ? -2.979 9.785 4.132 1.00 93.06 101 LYS A C 1
ATOM 831 O O . LYS A 1 101 ? -3.530 10.655 3.453 1.00 93.06 101 LYS A O 1
ATOM 836 N N . VAL A 1 102 ? -3.555 8.635 4.465 1.00 94.75 102 VAL A N 1
ATOM 837 C CA . VAL A 1 102 ? -4.993 8.403 4.319 1.00 94.75 102 VAL A CA 1
ATOM 838 C C . VAL A 1 102 ? -5.695 9.208 5.408 1.00 94.75 102 VAL A C 1
ATOM 840 O O . VAL A 1 102 ? -5.449 8.986 6.590 1.00 94.75 102 VAL A O 1
ATOM 843 N N . GLN A 1 103 ? -6.535 10.157 5.005 1.00 95.00 103 GLN A N 1
ATOM 844 C CA . GLN A 1 103 ? -7.235 11.038 5.940 1.00 95.00 103 GLN A CA 1
ATOM 845 C C . GLN A 1 103 ? -8.357 10.290 6.666 1.00 95.00 103 GLN A C 1
ATOM 847 O O . GLN A 1 103 ? -8.976 9.393 6.095 1.00 95.00 103 GLN A O 1
ATOM 852 N N . GLY A 1 104 ? -8.682 10.686 7.893 1.00 92.44 104 GLY A N 1
ATOM 853 C CA . GLY A 1 104 ? -9.817 10.142 8.644 1.00 92.44 104 GLY A CA 1
ATOM 854 C C . GLY A 1 104 ? -9.520 8.851 9.412 1.00 92.44 104 GLY A C 1
ATOM 855 O O . GLY A 1 104 ? -10.439 8.289 10.018 1.00 92.44 104 GLY A O 1
ATOM 856 N N . LEU A 1 105 ? -8.265 8.393 9.422 1.00 91.00 105 LEU A N 1
ATOM 857 C CA . LEU A 1 105 ? -7.784 7.242 10.200 1.00 91.00 105 LEU A CA 1
ATOM 858 C C . LEU A 1 105 ? -6.895 7.643 11.388 1.00 91.00 105 LEU A C 1
ATOM 860 O O . LEU A 1 105 ? -6.417 6.773 12.116 1.00 91.00 105 LEU A O 1
ATOM 864 N N . GLU A 1 106 ? -6.690 8.941 11.609 1.00 87.50 106 GLU A N 1
ATOM 865 C CA . GLU A 1 106 ? -5.796 9.467 12.637 1.00 87.50 106 GLU A CA 1
ATOM 866 C C . GLU A 1 106 ? -6.233 8.988 14.029 1.00 87.50 106 GLU A C 1
ATOM 868 O O . GLU A 1 106 ? -7.355 9.240 14.471 1.00 87.50 106 GLU A O 1
ATOM 873 N N . GLY A 1 107 ? -5.347 8.263 14.718 1.00 83.31 107 GLY A N 1
ATOM 874 C CA . GLY A 1 107 ? -5.607 7.738 16.062 1.00 83.31 107 GLY A CA 1
ATOM 875 C C . GLY A 1 107 ? -6.655 6.620 16.136 1.00 83.31 107 GLY A C 1
ATOM 876 O O . GLY A 1 107 ? -7.039 6.236 17.238 1.00 83.31 107 GLY A O 1
ATOM 877 N N . LYS A 1 108 ? -7.123 6.088 14.998 1.00 86.19 108 LYS A N 1
ATOM 878 C CA . LYS A 1 108 ? -8.110 4.992 14.962 1.00 86.19 108 LYS A CA 1
ATOM 879 C C . LYS A 1 108 ? -7.485 3.598 14.941 1.00 86.19 108 LYS A C 1
ATOM 881 O O . LYS A 1 108 ? -8.195 2.622 15.166 1.00 86.19 108 LYS A O 1
ATOM 886 N N . LEU A 1 109 ? -6.188 3.503 14.651 1.00 86.31 109 LEU A N 1
ATOM 887 C CA . LEU A 1 109 ? -5.434 2.252 14.589 1.00 86.31 109 LEU A CA 1
ATOM 888 C C . LEU A 1 109 ? -4.398 2.186 15.724 1.00 86.31 109 LEU A C 1
ATOM 890 O O . LEU A 1 109 ? -3.892 3.225 16.160 1.00 86.31 109 LEU A O 1
ATOM 894 N N . PRO A 1 110 ? -4.090 0.983 16.241 1.00 80.75 110 PRO A N 1
ATOM 895 C CA . PRO A 1 110 ? -3.202 0.809 17.385 1.00 80.75 110 PRO A CA 1
ATOM 896 C C . PRO A 1 110 ? -1.757 1.167 17.040 1.00 80.75 110 PRO A C 1
ATOM 898 O O . PRO A 1 110 ? -1.180 0.671 16.075 1.00 80.75 110 PRO A O 1
ATOM 901 N N . HIS A 1 111 ? -1.126 1.991 17.868 1.00 73.06 111 HIS A N 1
ATOM 902 C CA . HIS A 1 111 ? 0.261 2.381 17.647 1.00 73.06 111 HIS A CA 1
ATOM 903 C C . HIS A 1 111 ? 1.215 1.176 17.776 1.00 73.06 111 HIS A C 1
ATOM 905 O O . HIS A 1 111 ? 1.068 0.342 18.672 1.00 73.06 111 HIS A O 1
ATOM 911 N N . SER A 1 112 ? 2.223 1.105 16.898 1.00 60.47 112 SER A N 1
ATOM 912 C CA . SER A 1 112 ? 3.074 -0.085 16.710 1.00 60.47 112 SER A CA 1
ATOM 913 C C . SER A 1 112 ? 3.868 -0.521 17.945 1.00 60.47 112 SER A C 1
ATOM 915 O O . SER A 1 112 ? 4.280 -1.669 18.025 1.00 60.47 112 SER A O 1
ATOM 917 N N . ARG A 1 113 ? 4.045 0.349 18.950 1.00 55.22 113 ARG A N 1
ATOM 918 C CA . ARG A 1 113 ? 4.829 0.040 20.162 1.00 55.22 113 ARG A CA 1
ATOM 919 C C . ARG A 1 113 ? 4.289 -1.132 20.996 1.00 55.22 113 ARG A C 1
ATOM 921 O O . ARG A 1 113 ? 5.047 -1.653 21.802 1.00 55.22 113 ARG A O 1
ATOM 928 N N . ASN A 1 114 ? 3.027 -1.525 20.802 1.00 50.41 114 ASN A N 1
ATOM 929 C CA . ASN A 1 114 ? 2.376 -2.630 21.520 1.00 50.41 114 ASN A CA 1
ATOM 930 C C . ASN A 1 114 ? 1.887 -3.764 20.594 1.00 50.41 114 ASN A C 1
ATOM 932 O O . ASN A 1 114 ? 1.206 -4.671 21.065 1.00 50.41 114 ASN A O 1
ATOM 936 N N . THR A 1 115 ? 2.152 -3.693 19.284 1.00 55.88 115 THR A N 1
ATOM 937 C CA . THR A 1 115 ? 1.639 -4.653 18.291 1.00 55.88 115 THR A CA 1
ATOM 938 C C . THR A 1 115 ? 2.805 -5.254 17.520 1.00 55.88 115 THR A C 1
ATOM 940 O O . THR A 1 115 ? 3.245 -4.724 16.503 1.00 55.88 115 THR A O 1
ATOM 943 N N . ASP A 1 116 ? 3.326 -6.366 18.036 1.00 59.19 116 ASP A N 1
ATOM 944 C CA . ASP A 1 116 ? 4.498 -7.030 17.454 1.00 59.19 116 ASP A CA 1
ATOM 945 C C . ASP A 1 116 ? 4.194 -7.653 16.083 1.00 59.19 116 ASP A C 1
ATOM 947 O O . ASP A 1 116 ? 5.097 -7.824 15.269 1.00 59.19 116 ASP A O 1
ATOM 951 N N . ASN A 1 117 ? 2.914 -7.916 15.791 1.00 74.56 117 ASN A N 1
ATOM 952 C CA . ASN A 1 117 ? 2.458 -8.459 14.518 1.00 74.56 117 ASN A CA 1
ATOM 953 C C . ASN A 1 117 ? 1.217 -7.708 14.027 1.00 74.56 117 ASN A C 1
ATOM 955 O O . ASN A 1 117 ? 0.164 -7.746 14.665 1.00 74.56 117 ASN A O 1
ATOM 959 N N . TYR A 1 118 ? 1.323 -7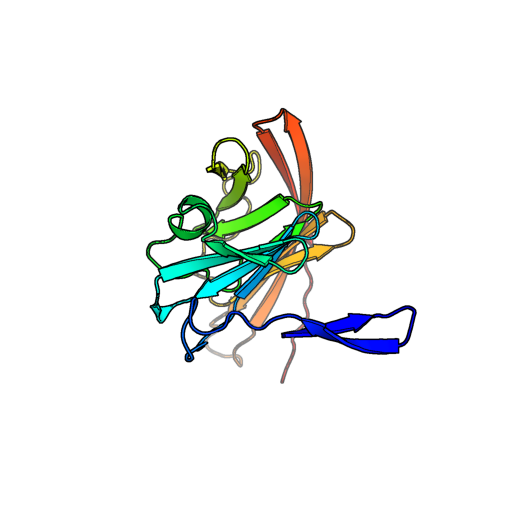.066 12.864 1.00 80.69 118 TYR A N 1
ATOM 960 C CA . TYR A 1 118 ? 0.181 -6.530 12.127 1.00 80.69 118 TYR A CA 1
ATOM 961 C C . TYR A 1 118 ? 0.258 -6.895 10.649 1.00 80.69 118 TYR A C 1
ATOM 963 O O . TYR A 1 118 ? 1.335 -7.144 10.102 1.00 80.69 118 TYR A O 1
ATOM 971 N N . ARG A 1 119 ? -0.900 -6.932 9.990 1.00 83.50 119 ARG A N 1
ATOM 972 C CA . ARG A 1 119 ? -1.023 -7.176 8.552 1.00 83.50 119 ARG A CA 1
ATOM 973 C C . ARG A 1 119 ? -2.094 -6.276 7.965 1.00 83.50 119 ARG A C 1
ATOM 975 O O . ARG A 1 119 ? -3.180 -6.143 8.519 1.00 83.50 119 ARG A O 1
ATOM 982 N N . LEU A 1 120 ? -1.777 -5.678 6.827 1.00 86.50 120 LEU A N 1
ATOM 983 C CA . LEU A 1 120 ? -2.769 -5.112 5.923 1.00 86.50 120 LEU A CA 1
ATOM 984 C C . LEU A 1 120 ? -3.131 -6.198 4.916 1.00 86.50 120 LEU A C 1
ATOM 986 O O . LEU A 1 120 ? -2.223 -6.893 4.483 1.00 86.50 120 LEU A O 1
ATOM 990 N N . GLU A 1 121 ? -4.389 -6.336 4.512 1.00 87.62 121 GLU A N 1
ATOM 991 C CA . GLU A 1 121 ? -4.797 -7.238 3.423 1.00 87.62 121 GLU A CA 1
ATOM 992 C C . GLU A 1 121 ? -5.948 -6.642 2.593 1.00 87.62 121 GLU A C 1
ATOM 994 O O . GLU A 1 121 ? -6.684 -5.774 3.071 1.00 87.62 121 GLU A O 1
ATOM 999 N N . ASP A 1 122 ? -6.089 -7.102 1.344 1.00 89.62 122 ASP A N 1
ATOM 1000 C CA . ASP A 1 122 ? -7.229 -6.784 0.471 1.00 89.62 122 ASP A CA 1
ATOM 1001 C C . ASP A 1 122 ? -8.419 -7.696 0.804 1.00 89.62 122 ASP A C 1
ATOM 1003 O O . ASP A 1 122 ? -8.299 -8.924 0.835 1.00 89.62 122 ASP A O 1
ATOM 1007 N N . TYR A 1 123 ? -9.577 -7.086 1.034 1.00 88.31 123 TYR A N 1
ATOM 1008 C CA . TYR A 1 123 ? -10.850 -7.750 1.264 1.00 88.31 123 TYR A CA 1
ATOM 1009 C C . TYR A 1 123 ? -11.918 -7.155 0.342 1.00 88.31 123 TYR A C 1
ATOM 1011 O O . TYR A 1 123 ? -12.683 -6.265 0.715 1.00 88.31 123 TYR A O 1
ATOM 1019 N N . GLY A 1 124 ? -11.958 -7.643 -0.899 1.00 86.75 124 GLY A N 1
ATOM 1020 C CA . GLY A 1 124 ? -12.981 -7.257 -1.873 1.00 86.75 124 GLY A CA 1
ATOM 1021 C C . GLY A 1 124 ? -12.940 -5.773 -2.246 1.00 86.75 124 GLY A C 1
ATOM 1022 O O . GLY A 1 124 ? -13.996 -5.153 -2.352 1.00 86.75 124 GLY A O 1
ATOM 1023 N N . GLY A 1 125 ? -11.741 -5.197 -2.389 1.00 86.38 125 GLY A N 1
ATOM 1024 C CA . GLY A 1 125 ? -11.547 -3.769 -2.668 1.00 86.38 125 GLY A CA 1
ATOM 1025 C C . GLY A 1 125 ? -11.541 -2.892 -1.413 1.00 86.38 125 GLY A C 1
ATOM 1026 O O . GLY A 1 125 ? -11.221 -1.707 -1.482 1.00 86.38 125 GLY A O 1
ATOM 1027 N N . LYS A 1 126 ? -11.843 -3.465 -0.243 1.00 90.25 126 LYS A N 1
ATOM 1028 C CA . LYS A 1 126 ? -11.612 -2.825 1.055 1.00 90.25 126 LYS A CA 1
ATOM 1029 C C . LYS A 1 126 ? -10.268 -3.250 1.620 1.00 90.25 126 LYS A C 1
ATOM 1031 O O . LYS A 1 126 ? -9.684 -4.252 1.219 1.00 90.25 126 LYS A O 1
ATOM 1036 N N . MET A 1 127 ? -9.804 -2.501 2.607 1.00 91.69 127 MET A N 1
ATOM 1037 C CA . MET A 1 127 ? -8.600 -2.831 3.352 1.00 91.69 127 MET A CA 1
ATOM 1038 C C . MET A 1 127 ? -8.983 -3.449 4.689 1.00 91.69 127 MET A C 1
ATOM 1040 O O . MET A 1 127 ? -9.853 -2.933 5.381 1.00 91.69 127 MET A O 1
ATOM 1044 N N . VAL A 1 128 ? -8.316 -4.525 5.083 1.00 91.25 128 VAL A N 1
ATOM 1045 C CA . VAL A 1 128 ? -8.425 -5.078 6.434 1.00 91.25 128 VAL A CA 1
ATOM 1046 C C . VAL A 1 128 ? -7.099 -4.878 7.152 1.00 91.25 128 VAL A C 1
ATOM 1048 O O . VAL A 1 128 ? -6.041 -5.175 6.603 1.00 91.25 128 VAL A O 1
ATOM 1051 N N . PHE A 1 129 ? -7.158 -4.356 8.376 1.00 89.25 129 PHE A N 1
ATOM 1052 C CA . PHE A 1 129 ? -6.016 -4.226 9.273 1.00 89.25 129 PHE A CA 1
ATOM 1053 C C . PHE A 1 129 ? -6.150 -5.241 10.411 1.00 89.25 129 PHE A C 1
ATOM 1055 O O . PHE A 1 129 ? -7.066 -5.150 11.229 1.00 89.25 129 PHE A O 1
ATOM 1062 N N . LEU A 1 130 ? -5.243 -6.213 10.439 1.00 87.25 130 LEU A N 1
ATOM 1063 C CA . LEU A 1 130 ? -5.135 -7.251 11.459 1.00 87.25 130 LEU A CA 1
ATOM 1064 C C . LEU A 1 130 ? -3.991 -6.905 12.401 1.00 87.25 130 LEU A C 1
ATOM 1066 O O . LEU A 1 130 ? -2.922 -6.519 11.930 1.00 87.25 130 LEU A O 1
ATOM 1070 N N . TRP A 1 131 ? -4.175 -7.087 13.704 1.00 84.44 131 TRP A N 1
ATOM 1071 C CA . TRP A 1 131 ? -3.079 -6.967 14.663 1.00 84.44 131 TRP A CA 1
ATOM 1072 C C . TRP A 1 131 ? -3.234 -7.931 15.828 1.00 84.44 131 TRP A C 1
ATOM 1074 O O . TRP A 1 131 ? -4.343 -8.312 16.201 1.00 84.44 131 TRP A O 1
ATOM 1084 N N . GLU A 1 132 ? -2.106 -8.311 16.408 1.00 81.88 132 GLU A N 1
ATOM 1085 C CA . GLU A 1 132 ? -2.050 -9.146 17.598 1.00 81.88 132 GLU A CA 1
ATOM 1086 C C . GLU A 1 132 ? -1.809 -8.293 18.839 1.00 81.88 132 GLU A C 1
ATOM 1088 O O . GLU A 1 132 ? -0.976 -7.384 18.847 1.00 81.88 132 GLU A O 1
ATOM 1093 N N . GLU A 1 133 ? -2.533 -8.609 19.905 1.00 77.69 133 GLU A N 1
ATOM 1094 C CA . GLU A 1 133 ? -2.323 -8.056 21.234 1.00 77.69 133 GLU A CA 1
ATOM 1095 C C . GLU A 1 133 ? -1.950 -9.185 22.196 1.00 77.69 133 GLU A C 1
ATOM 1097 O O . GLU A 1 133 ? -2.702 -10.148 22.387 1.00 77.69 133 GLU A O 1
ATOM 1102 N N . HIS A 1 134 ? -0.776 -9.057 22.811 1.00 72.31 134 HIS A N 1
ATOM 1103 C CA . HIS A 1 134 ? -0.264 -10.013 23.784 1.00 72.31 134 HIS A CA 1
ATOM 1104 C C . HIS A 1 134 ? -0.611 -9.546 25.200 1.00 72.31 134 HIS A C 1
ATOM 1106 O O . HIS A 1 134 ? -0.045 -8.584 25.719 1.00 72.31 134 HIS A O 1
ATOM 1112 N N . GLY A 1 135 ? -1.554 -10.234 25.847 1.00 62.56 135 GLY A N 1
ATOM 1113 C CA . GLY A 1 135 ? -1.933 -9.938 27.227 1.00 62.56 135 GLY A CA 1
ATOM 1114 C C . GLY A 1 135 ? -1.040 -10.661 28.238 1.00 62.56 135 GLY A C 1
ATOM 1115 O O . GLY A 1 135 ? -1.088 -11.886 28.343 1.00 62.56 135 GLY A O 1
ATOM 1116 N N . HIS A 1 136 ? -0.284 -9.920 29.055 1.00 55.28 136 HIS A N 1
ATOM 1117 C CA . HIS A 1 136 ? 0.408 -10.481 30.222 1.00 55.28 136 HIS A CA 1
ATOM 1118 C C . HIS A 1 136 ? -0.516 -10.494 31.448 1.00 55.28 136 HIS A C 1
ATOM 1120 O O . HIS A 1 136 ? -0.535 -9.557 32.245 1.00 55.28 136 HIS A O 1
ATOM 1126 N N . THR A 1 137 ? -1.278 -11.569 31.649 1.00 53.25 137 THR A N 1
ATOM 1127 C CA . THR A 1 137 ? -1.967 -11.794 32.932 1.00 53.25 137 THR A CA 1
ATOM 1128 C C . THR A 1 137 ? -1.138 -12.715 33.815 1.00 53.25 137 THR A C 1
ATOM 1130 O O . THR A 1 137 ? -0.827 -13.829 33.410 1.00 53.25 137 THR A O 1
ATOM 1133 N N . LYS A 1 138 ? -0.824 -12.272 35.042 1.00 55.94 138 LYS A N 1
ATOM 1134 C CA . LYS A 1 138 ? 0.101 -12.924 35.996 1.00 55.94 138 LYS A CA 1
ATOM 1135 C C . LYS A 1 138 ? -0.152 -14.418 36.283 1.00 55.94 138 LYS A C 1
ATOM 1137 O O . LYS A 1 138 ? 0.735 -15.050 36.833 1.00 55.94 138 LYS A O 1
ATOM 1142 N N . ASN A 1 139 ? -1.312 -14.975 35.917 1.00 52.66 139 ASN A N 1
ATOM 1143 C CA . ASN A 1 139 ? -1.744 -16.325 36.299 1.00 52.66 139 ASN A CA 1
ATOM 1144 C C . ASN A 1 139 ? -2.365 -17.167 35.157 1.00 52.66 139 ASN A C 1
ATOM 1146 O O . ASN A 1 139 ? -2.979 -18.192 35.441 1.00 52.66 139 ASN A O 1
ATOM 1150 N N . VAL A 1 140 ? -2.256 -16.771 33.882 1.00 51.66 140 VAL A N 1
ATOM 1151 C CA . VAL A 1 140 ? -2.806 -17.548 32.748 1.00 51.66 140 VAL A CA 1
ATOM 1152 C C . VAL A 1 140 ? -1.801 -17.560 31.601 1.00 51.66 140 VAL A C 1
ATOM 1154 O O . VAL A 1 140 ? -1.176 -16.537 31.334 1.00 51.66 140 VAL A O 1
ATOM 1157 N N . GLN A 1 141 ? -1.650 -18.718 30.946 1.00 55.09 141 GLN A N 1
ATOM 1158 C CA . GLN A 1 141 ? -0.890 -18.898 29.702 1.00 55.09 141 GLN A CA 1
ATOM 1159 C C . GLN A 1 141 ? -1.105 -17.716 28.743 1.00 55.09 141 GLN A C 1
ATOM 1161 O O . GLN A 1 141 ? -2.240 -17.266 28.586 1.00 55.09 141 GLN A O 1
ATOM 1166 N N 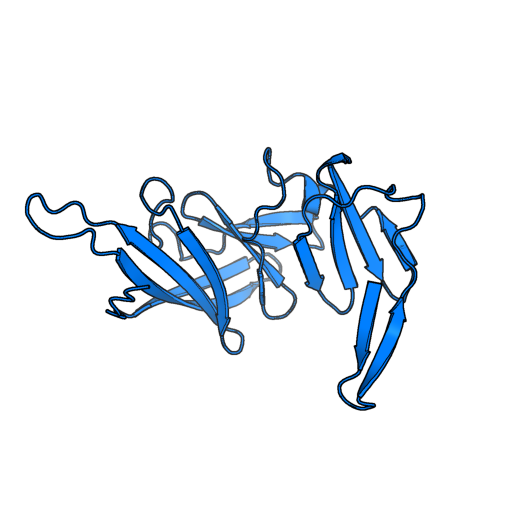. ASN A 1 142 ? -0.017 -17.237 28.128 1.00 62.38 142 ASN A N 1
ATOM 1167 C CA . ASN A 1 142 ? 0.010 -16.143 27.153 1.00 62.38 142 ASN A CA 1
ATOM 1168 C C . ASN A 1 142 ? -1.180 -16.240 26.181 1.00 62.38 142 ASN A C 1
ATOM 1170 O O . ASN A 1 142 ? -1.201 -17.110 25.313 1.00 62.38 142 ASN A O 1
ATOM 1174 N N . LYS A 1 143 ? -2.184 -15.370 26.342 1.00 67.88 143 LYS A N 1
ATOM 1175 C CA . LYS A 1 143 ? -3.295 -15.258 25.394 1.00 67.88 143 LYS A CA 1
ATOM 1176 C C . LYS A 1 143 ? -2.939 -14.197 24.364 1.00 67.88 143 LYS A C 1
ATOM 1178 O O . LYS A 1 143 ? -2.781 -13.030 24.721 1.00 67.88 143 LYS A O 1
ATOM 1183 N N . THR A 1 144 ? -2.854 -14.614 23.107 1.00 74.94 144 THR A N 1
ATOM 1184 C CA . THR A 1 144 ? -2.781 -13.709 21.959 1.00 74.94 144 THR A CA 1
ATOM 1185 C C . THR A 1 144 ? -4.200 -13.444 21.473 1.00 74.94 144 THR A C 1
ATOM 1187 O O . THR A 1 144 ? -4.933 -14.374 21.130 1.00 74.94 144 THR A O 1
ATOM 1190 N N . LEU A 1 145 ? -4.607 -12.178 21.491 1.00 77.50 145 LEU A N 1
ATOM 1191 C CA . LEU A 1 145 ? -5.850 -11.725 20.875 1.00 77.50 145 LEU A CA 1
ATOM 1192 C C . LEU A 1 145 ? -5.533 -11.234 19.466 1.00 77.50 145 LEU A C 1
ATOM 1194 O O . LEU A 1 145 ? -4.642 -10.407 19.293 1.00 77.50 145 LEU A O 1
ATOM 1198 N N . VAL A 1 146 ? -6.264 -11.734 18.472 1.00 80.50 146 VAL A N 1
ATOM 1199 C CA . VAL A 1 146 ? -6.179 -11.244 17.093 1.00 80.50 146 VAL A CA 1
ATOM 1200 C C . VAL A 1 146 ? -7.344 -10.301 16.849 1.00 80.50 146 VAL A C 1
ATOM 1202 O O . VAL A 1 146 ? -8.505 -10.677 16.982 1.00 80.50 146 VAL A O 1
ATOM 1205 N N . TRP A 1 147 ? -7.040 -9.074 16.474 1.00 83.94 147 TRP A N 1
ATOM 1206 C CA . TRP A 1 147 ? -8.016 -8.035 16.207 1.00 83.94 147 TRP A CA 1
ATOM 1207 C C . TRP A 1 147 ? -8.103 -7.732 14.718 1.00 83.94 147 TRP A C 1
ATOM 1209 O O . TRP A 1 147 ? -7.147 -7.949 13.973 1.00 83.94 147 TRP A O 1
ATOM 1219 N N . CYS A 1 148 ? -9.252 -7.205 14.295 1.00 87.50 148 CYS A N 1
ATOM 1220 C CA . CYS A 1 148 ? -9.528 -6.887 12.905 1.00 87.50 148 CYS A CA 1
ATOM 1221 C C . CYS A 1 148 ? -10.273 -5.551 12.788 1.00 87.50 148 CYS A C 1
ATOM 1223 O O . CYS A 1 148 ? -11.300 -5.324 13.431 1.00 87.50 148 CYS A O 1
ATOM 1225 N N . ALA A 1 149 ? -9.793 -4.671 11.916 1.00 89.88 149 ALA A N 1
ATOM 1226 C CA . ALA A 1 149 ? -10.510 -3.475 11.498 1.00 89.88 149 ALA A CA 1
ATOM 1227 C C . ALA A 1 149 ? -10.735 -3.529 9.989 1.00 89.88 149 ALA A C 1
ATOM 1229 O O . ALA A 1 149 ? -9.780 -3.584 9.215 1.00 89.88 149 ALA A O 1
ATOM 1230 N N . GLU A 1 150 ? -11.998 -3.490 9.572 1.00 92.75 150 GLU A N 1
ATOM 1231 C CA . GLU A 1 150 ? -12.338 -3.257 8.172 1.00 92.75 150 GLU A CA 1
ATOM 1232 C C . GLU A 1 150 ? -12.238 -1.756 7.896 1.00 92.75 150 GLU A C 1
ATOM 1234 O O . GLU A 1 150 ? -12.764 -0.937 8.648 1.00 92.75 150 GLU A O 1
ATOM 1239 N N . ILE A 1 151 ? -11.558 -1.381 6.822 1.00 93.25 151 ILE A N 1
ATOM 1240 C CA . ILE A 1 151 ? -11.315 0.000 6.432 1.00 93.25 151 ILE A CA 1
ATOM 1241 C C . ILE A 1 151 ? -11.835 0.188 5.013 1.00 93.25 151 ILE A C 1
ATOM 1243 O O . ILE A 1 151 ? -11.312 -0.363 4.043 1.00 93.25 151 ILE A O 1
ATOM 1247 N N . SER A 1 152 ? -12.877 1.004 4.899 1.00 94.06 152 SER A N 1
ATOM 1248 C CA . SER A 1 152 ? -13.367 1.476 3.608 1.00 94.06 152 SER A CA 1
ATOM 1249 C C . SER A 1 152 ? -12.517 2.654 3.151 1.00 94.06 152 SER A C 1
ATOM 1251 O O . SER A 1 152 ? -12.289 3.586 3.926 1.00 94.06 152 SER A O 1
ATOM 1253 N N . LEU A 1 153 ? -12.048 2.601 1.906 1.00 94.81 153 LEU A N 1
ATOM 1254 C CA . LEU A 1 153 ? -11.208 3.621 1.287 1.00 94.81 153 LEU A CA 1
ATOM 1255 C C . LEU A 1 153 ? -12.017 4.352 0.213 1.00 94.81 153 LEU A C 1
ATOM 1257 O O . LEU A 1 153 ? -12.649 3.721 -0.627 1.00 94.81 153 LEU A O 1
ATOM 1261 N N . GLU A 1 154 ? -11.996 5.681 0.238 1.00 94.94 154 GLU A N 1
ATOM 1262 C CA . GLU A 1 154 ? -12.694 6.525 -0.733 1.00 94.94 154 GLU A CA 1
ATOM 1263 C C . GLU A 1 154 ? -11.724 7.557 -1.309 1.00 94.94 154 GLU A C 1
ATOM 1265 O O . GLU A 1 154 ? -11.115 8.344 -0.577 1.00 94.94 154 GLU A O 1
ATOM 1270 N N . ARG A 1 155 ? -11.590 7.589 -2.637 1.00 93.50 155 ARG A N 1
ATOM 1271 C CA . ARG A 1 155 ? -10.806 8.617 -3.323 1.00 93.50 155 ARG A CA 1
ATOM 1272 C C . ARG A 1 155 ? -11.684 9.825 -3.634 1.00 93.50 155 ARG A C 1
ATOM 1274 O O . ARG A 1 155 ? -12.467 9.796 -4.577 1.00 93.50 155 ARG A O 1
ATOM 1281 N N . ARG A 1 156 ? -11.516 10.905 -2.868 1.00 91.56 156 ARG A N 1
ATOM 1282 C CA . ARG A 1 156 ? -12.292 12.148 -3.037 1.00 91.56 156 ARG A CA 1
ATOM 1283 C C . ARG A 1 156 ? -11.715 13.069 -4.102 1.00 91.56 156 ARG A C 1
ATOM 1285 O O . ARG A 1 156 ? -12.453 13.724 -4.830 1.00 91.56 156 ARG A O 1
ATOM 1292 N N . GLN A 1 157 ? -10.387 13.133 -4.184 1.00 91.62 157 GLN A N 1
ATOM 1293 C CA . GLN A 1 157 ? -9.658 13.973 -5.136 1.00 91.62 157 GLN A CA 1
ATOM 1294 C C . GLN A 1 157 ? -8.414 13.240 -5.651 1.00 91.62 157 GLN A C 1
ATOM 1296 O O . GLN A 1 157 ? -8.031 12.187 -5.138 1.00 91.62 157 GLN A O 1
ATOM 1301 N N . ARG A 1 158 ? -7.716 13.814 -6.644 1.00 91.94 158 ARG A N 1
ATOM 1302 C CA . ARG A 1 158 ? -6.436 13.260 -7.135 1.00 91.94 158 ARG A CA 1
ATOM 1303 C C . ARG A 1 158 ? -5.463 13.004 -5.982 1.00 91.94 158 ARG A C 1
ATOM 1305 O O . ARG A 1 158 ? -4.802 11.971 -5.977 1.00 91.94 158 ARG A O 1
ATOM 1312 N N . LEU A 1 159 ? -5.401 13.939 -5.037 1.00 94.19 159 LEU A N 1
ATOM 1313 C CA . LEU A 1 159 ? -4.409 13.986 -3.964 1.00 94.19 159 LEU A CA 1
ATOM 1314 C C . LEU A 1 159 ? -4.923 13.509 -2.608 1.00 94.19 159 LEU A C 1
ATOM 1316 O O . LEU A 1 159 ? -4.183 13.583 -1.628 1.00 94.19 159 LEU A O 1
ATOM 1320 N N . GLU A 1 160 ? -6.162 13.026 -2.540 1.00 95.56 160 GLU A N 1
ATOM 1321 C CA . GLU A 1 160 ? -6.823 12.730 -1.275 1.00 95.56 160 GLU A CA 1
ATOM 1322 C C . GLU A 1 160 ? -7.552 11.390 -1.337 1.00 95.56 160 GLU A C 1
ATOM 1324 O O . GLU A 1 160 ? -8.442 11.176 -2.166 1.00 95.56 160 GLU A O 1
ATOM 1329 N N . ILE A 1 161 ? -7.163 10.510 -0.417 1.00 96.25 161 ILE A N 1
ATOM 1330 C CA . ILE A 1 161 ? -7.865 9.273 -0.091 1.00 96.25 161 ILE A CA 1
ATOM 1331 C C . ILE A 1 161 ? -8.252 9.367 1.381 1.00 96.25 161 ILE A C 1
ATOM 1333 O O . ILE A 1 161 ? -7.399 9.645 2.230 1.00 96.25 161 ILE A O 1
ATOM 1337 N N . CYS A 1 162 ? -9.527 9.135 1.669 1.00 95.62 162 CYS A N 1
ATOM 1338 C CA . CYS A 1 162 ? -10.062 9.057 3.018 1.00 95.62 162 CYS A CA 1
ATOM 1339 C C . CYS A 1 162 ? -10.308 7.599 3.403 1.00 95.62 162 CYS A C 1
ATOM 1341 O O . CYS A 1 162 ? -10.649 6.773 2.556 1.00 95.62 162 CYS A O 1
ATOM 1343 N N . GLY A 1 163 ? -10.157 7.296 4.686 1.00 94.44 163 GLY A N 1
ATOM 1344 C CA . GLY A 1 163 ? -10.437 5.995 5.268 1.00 94.44 163 GLY A CA 1
ATOM 1345 C C . GLY A 1 163 ? -11.497 6.098 6.356 1.00 94.44 163 GLY A C 1
ATOM 1346 O O . GLY A 1 163 ? -11.483 7.018 7.173 1.00 94.44 163 GLY A O 1
ATOM 1347 N N . THR A 1 164 ? -12.403 5.126 6.390 1.00 94.00 164 THR A N 1
ATOM 1348 C CA . THR A 1 164 ? -13.343 4.937 7.500 1.00 94.00 164 THR A CA 1
ATOM 1349 C C . THR A 1 164 ? -13.183 3.527 8.041 1.00 94.00 164 THR A C 1
ATOM 1351 O O . THR A 1 164 ? -13.355 2.565 7.295 1.00 94.00 164 THR A O 1
ATOM 1354 N N . SER A 1 165 ? -12.823 3.409 9.321 1.00 89.00 165 SER A N 1
ATOM 1355 C CA . SER A 1 165 ? -12.635 2.126 9.992 1.00 89.00 165 SER A CA 1
ATOM 1356 C C . SER A 1 165 ? -13.892 1.675 10.735 1.00 89.00 165 SER A C 1
ATOM 1358 O O . SER A 1 165 ? -14.573 2.468 11.388 1.00 89.00 165 SER A O 1
ATOM 1360 N N . TYR A 1 166 ? -14.147 0.374 10.674 1.00 85.44 166 TYR A N 1
ATOM 1361 C CA . TYR A 1 166 ? -15.168 -0.342 11.420 1.00 85.44 166 TYR A CA 1
ATOM 1362 C C . TYR A 1 166 ? -14.455 -1.452 12.197 1.00 85.44 166 TYR A C 1
ATOM 1364 O O . TYR A 1 166 ? -13.973 -2.426 11.615 1.00 85.44 166 TYR A O 1
ATOM 1372 N N . CYS A 1 167 ? -14.310 -1.275 13.511 1.00 75.38 167 CYS A N 1
ATOM 1373 C CA . CYS A 1 167 ? -13.657 -2.273 14.354 1.00 75.38 167 CYS A CA 1
ATOM 1374 C C . CYS A 1 167 ? -14.581 -3.480 14.529 1.00 75.38 167 CYS A C 1
ATOM 1376 O O . CYS A 1 167 ? -15.704 -3.337 15.014 1.00 75.38 167 CYS A O 1
ATOM 1378 N N . LEU A 1 168 ? -14.094 -4.664 14.166 1.00 63.12 168 LEU A N 1
ATOM 1379 C CA . LEU A 1 168 ? -14.777 -5.928 14.393 1.00 63.12 168 LEU A CA 1
ATOM 1380 C C . LEU A 1 168 ? -13.991 -6.704 15.454 1.00 63.12 168 LEU A C 1
ATOM 1382 O O . LEU A 1 168 ? -12.810 -7.005 15.298 1.00 63.12 168 LEU A O 1
ATOM 1386 N N . LEU A 1 169 ? -14.649 -7.023 16.564 1.00 54.53 169 LEU A N 1
ATOM 1387 C CA . LEU A 1 169 ? -14.112 -7.944 17.561 1.00 54.53 169 LEU A CA 1
ATOM 1388 C C . LEU A 1 169 ? -14.152 -9.363 16.981 1.00 54.53 169 LEU A C 1
ATOM 1390 O O . LEU A 1 169 ? -15.230 -9.936 16.837 1.00 54.53 169 LEU A O 1
ATOM 1394 N N . THR A 1 170 ? -12.994 -9.946 16.682 1.00 52.91 170 THR A N 1
ATOM 1395 C CA . THR A 1 170 ? -12.870 -11.376 16.368 1.00 52.91 170 THR A CA 1
ATOM 139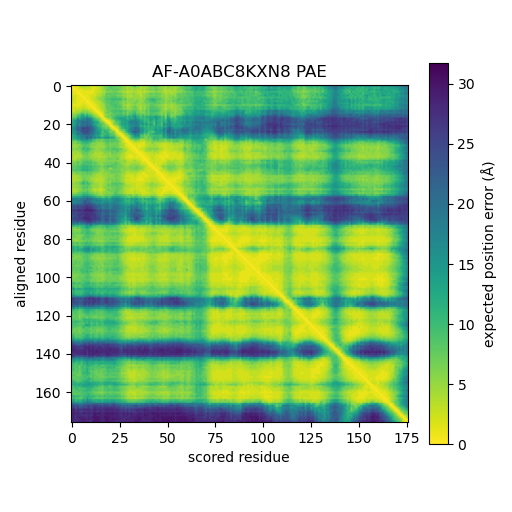6 C C . THR A 1 170 ? -12.057 -12.068 17.452 1.00 52.91 170 THR A C 1
ATOM 1398 O O . THR A 1 170 ? -10.838 -12.127 17.382 1.00 52.91 170 THR A O 1
ATOM 1401 N N . SER A 1 171 ? -12.703 -12.614 18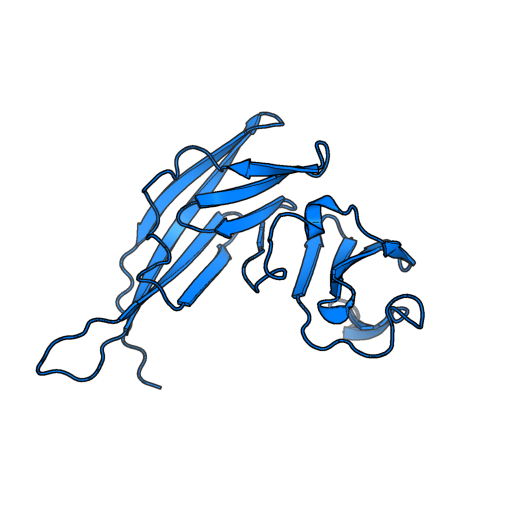.479 1.00 45.41 171 SER A N 1
ATOM 1402 C CA . SER A 1 171 ? -12.012 -13.462 19.451 1.00 45.41 171 SER A CA 1
ATOM 1403 C C . SER A 1 171 ? -11.792 -14.863 18.873 1.00 45.41 171 SER A C 1
ATOM 1405 O O . SER A 1 171 ? -12.663 -15.724 18.961 1.00 45.41 171 SER A O 1
ATOM 1407 N N . TYR A 1 172 ? -10.602 -15.128 18.336 1.00 48.78 172 TYR A N 1
ATOM 1408 C CA . TYR A 1 172 ? -10.121 -16.499 18.154 1.00 48.78 172 TYR A CA 1
ATOM 1409 C C . TYR A 1 172 ? -8.814 -16.683 18.923 1.00 48.78 172 TYR A C 1
ATOM 1411 O O . TYR A 1 172 ? -7.790 -16.097 18.590 1.00 48.78 172 TYR A O 1
ATOM 1419 N N . CYS A 1 173 ? -8.861 -17.504 19.977 1.00 41.31 173 CYS A N 1
ATOM 1420 C CA . CYS A 1 173 ? -7.665 -18.118 20.544 1.00 41.31 173 CYS A CA 1
ATOM 1421 C C . CYS A 1 173 ? -7.196 -19.188 19.552 1.00 41.31 173 CYS A C 1
ATOM 1423 O O . CYS A 1 173 ? -7.783 -20.268 19.507 1.00 41.31 173 CYS A O 1
ATOM 1425 N N . LEU A 1 174 ? -6.177 -18.897 18.745 1.00 37.72 174 LEU A N 1
ATOM 1426 C CA . LEU A 1 174 ? -5.459 -19.939 18.016 1.00 37.72 174 LEU A CA 1
ATOM 1427 C C . LEU A 1 174 ? -4.328 -20.440 18.914 1.00 37.72 174 LEU A C 1
ATOM 1429 O O . LEU A 1 174 ? -3.330 -19.757 19.117 1.00 37.72 174 LEU A O 1
ATOM 1433 N N . PHE A 1 175 ? -4.525 -21.627 19.484 1.00 33.12 175 PHE A N 1
ATOM 1434 C CA . PHE A 1 175 ? -3.419 -22.462 19.937 1.00 33.12 175 PHE A CA 1
ATOM 1435 C C . PHE A 1 175 ? -2.809 -23.103 18.683 1.00 33.12 175 PHE A C 1
ATOM 1437 O O . PHE A 1 175 ? -3.525 -23.795 17.957 1.00 33.12 175 PHE A O 1
ATOM 1444 N N . PHE A 1 176 ? -1.525 -22.857 18.426 1.00 35.31 176 PHE A N 1
ATOM 1445 C CA . PHE A 1 176 ? -0.687 -23.728 17.598 1.00 35.31 176 PHE A CA 1
ATOM 1446 C C . PHE A 1 176 ? 0.283 -24.473 18.509 1.00 35.31 176 PHE A C 1
ATOM 1448 O O . PHE A 1 176 ? 0.784 -23.835 19.465 1.00 35.31 176 PHE A O 1
#

Mean predicted aligned error: 10.34 Å

Organism: Eruca vesicaria subsp. sativa (NCBI:txid29727)

Secondary structure (DSSP, 8-state):
-EEEETTTTEEEEPPP-HHHH-S---S--EEEETTEEEEEETTTTEEEEEETTEEEEPPHHHHHT-SS---TT-EEETTEEEEEETTEEEEEETTTTEEEEPBT-TTTS--GGG-S-EEEEEETTEEEEEEEEEE--TTS--EEEEEEEEEEEEEEETTEEEEEEEEE--------

Solvent-accessible surface area (backbone atoms only — not comparable to full-atom values): 10724 Å² total; per-residue (Å²): 84,77,44,76,40,84,87,80,71,42,80,44,82,46,77,58,74,52,80,90,66,44,96,74,81,67,66,84,56,74,50,69,42,89,86,25,40,36,39,46,38,61,90,74,72,41,36,32,31,38,45,94,85,39,79,43,80,40,69,62,53,84,51,63,80,42,101,54,70,92,61,103,41,66,39,63,45,92,68,36,46,33,36,70,56,87,34,42,49,30,33,55,39,83,86,84,50,44,79,41,71,40,40,77,37,82,82,73,48,80,51,51,94,68,35,94,45,69,45,64,46,73,56,93,77,27,41,32,43,35,38,38,42,76,51,89,51,99,86,54,80,81,47,55,45,44,41,40,29,45,29,48,71,45,78,81,48,100,91,39,40,36,35,48,75,48,80,46,91,47,94,53,82,78,86,130

Radius of gyration: 18.63 Å; Cα contacts (8 Å, |Δi|>4): 329; chains: 1; bounding box: 39×38×57 Å

pLDDT: mean 75.82, std 16.12, range [33.12, 96.25]

Foldseek 3Di:
DWDQDPVVRDIDDFDPPPPVLHDDQDDWDWDAAPNKIWIARQVVLWIWIQDPRDIDTDDCLVSPPDPHGPDNAWDAFPRWTWGDDQQFIWIAQPVVSHIDTAPPSHPVDDGCPQFVDWYWDDDPSWIKIKTWGWDDDPPDDTFIAIWIWIWDWDDPDSRHIHIDIDTDRDGDRDDD